Protein AF-D7B749-F1 (afdb_monomer_lite)

Foldseek 3Di:
DDDDDDDDDDDDDDPDDPPDPPPDDDPDDDDPDCPPDDLVLAAEDQDDFAQDPPVPPVVQPPWGKAWQPLALLSVLLLVLLDNNFKHKYFQPDQDFWDWDFDQDPNDTDTDTHRQDPVNQVVSQVRNQVLCVLLVHHRHDPRITMMGIQFPPRRHDCSVVVQLVVQCVVVVPDPNRSVSSSVSSNVVSCVRVVCSVVPPDDPCPDDD

InterPro domains:
  IPR046000 Protein of unknown function DUF5956 [PF19381] (38-192)

Organism: Nocardiopsis dassonvillei (strain ATCC 23218 / DSM 43111 / CIP 107115 / JCM 7437 / KCTC 9190 / NBRC 14626 / NCTC 10488 / NRRL B-5397 / IMRU 509) (NCBI:txid446468)

Sequence (207 aa):
MSDGPHDDRWTSGKRKETRAELAYFHVGGHREDLSGRTWSEYPVLPLPPHEADTGEHPELRGRRFVEVPESGWHALVAWAVGPEHAVRCPERHPPSPVHVTCENRGRRVQRWEERTRTDRAGVDRGVDDFLTEAGVPHQPCGYRWFAELPGGIRDGDHLFGSFSSHLASVGSNEQDPPGMRRSMRNLARRLYGDAGRSALPDSLGGS

Secondary structure (DSSP, 8-state):
-------------------------------S--TT--GGGSPBPSS---SS--SS-GGGTT--EEEPPSSHHHHHHHHHH-TTTEEEEE--SPPPPEEEEEEETTEEEEEEEPPPHHHHHHHHHHHHHHHHHTTPPPPPSSEEEEEE--TT--SHHHHHHHHHHHHHHTT--TT-HHHHHHHHHHHHHHHHHGGGTSS--------

pLDDT: mean 70.94, std 22.92, range [26.59, 96.06]

Structure (mmCIF, N/CA/C/O backbone):
data_AF-D7B749-F1
#
_entry.id   AF-D7B749-F1
#
loop_
_atom_site.group_PDB
_atom_site.id
_atom_site.type_symbol
_atom_site.label_atom_id
_atom_site.label_alt_id
_atom_site.label_comp_id
_atom_site.label_asym_id
_atom_site.label_entity_id
_atom_site.label_seq_id
_atom_site.pdbx_PDB_ins_code
_atom_site.Cartn_x
_atom_site.Cartn_y
_atom_site.Cartn_z
_atom_site.occupancy
_atom_site.B_iso_or_equiv
_atom_site.auth_seq_id
_atom_site.auth_comp_id
_atom_site.auth_asym_id
_atom_site.auth_atom_id
_atom_site.pdbx_PDB_model_num
ATOM 1 N N . MET A 1 1 ? -46.993 -40.530 -41.606 1.00 39.47 1 MET A N 1
ATOM 2 C CA . MET A 1 1 ? -46.116 -41.705 -41.779 1.00 39.47 1 MET A CA 1
ATOM 3 C C . MET A 1 1 ? -44.775 -41.134 -42.214 1.00 39.47 1 MET A C 1
ATOM 5 O O . MET A 1 1 ? -44.721 -40.576 -43.295 1.00 39.47 1 MET A O 1
ATOM 9 N N . SER A 1 2 ? -43.766 -40.996 -41.363 1.00 41.78 2 SER A N 1
ATOM 10 C CA . SER A 1 2 ? -43.304 -41.949 -40.354 1.00 41.78 2 SER A CA 1
ATOM 11 C C . SER A 1 2 ? -42.980 -41.309 -39.003 1.00 41.78 2 SER A C 1
ATOM 13 O O . SER A 1 2 ? -42.788 -40.101 -38.893 1.00 41.78 2 SER A O 1
ATOM 15 N N . ASP A 1 3 ? -42.985 -42.188 -38.010 1.00 37.19 3 ASP A N 1
ATOM 16 C CA . ASP A 1 3 ? -42.829 -41.997 -36.577 1.00 37.19 3 ASP A CA 1
ATOM 17 C C . ASP A 1 3 ? -41.419 -41.610 -36.114 1.00 37.19 3 ASP A C 1
ATOM 19 O O . ASP A 1 3 ? -40.424 -42.140 -36.603 1.00 37.19 3 ASP A O 1
ATOM 23 N N . GLY A 1 4 ? -41.386 -40.837 -35.025 1.00 32.03 4 GLY A N 1
ATOM 24 C CA . GLY A 1 4 ? -40.699 -41.282 -33.808 1.00 32.03 4 GLY A CA 1
ATOM 25 C C . GLY A 1 4 ? -39.357 -40.628 -33.451 1.00 32.03 4 GLY A C 1
ATOM 26 O O . GLY A 1 4 ? -38.623 -40.209 -34.334 1.00 32.03 4 GLY A O 1
ATOM 27 N N . PRO A 1 5 ? -39.039 -40.508 -32.145 1.00 44.69 5 PRO A N 1
ATOM 28 C CA . PRO A 1 5 ? -38.463 -39.292 -31.569 1.00 44.69 5 PRO A CA 1
ATOM 29 C C . PRO A 1 5 ? -37.059 -39.488 -30.970 1.00 44.69 5 PRO A C 1
ATOM 31 O O . PRO A 1 5 ? -36.666 -40.605 -30.644 1.00 44.69 5 PRO A O 1
ATOM 34 N N . HIS A 1 6 ? -36.343 -38.389 -30.717 1.00 34.47 6 HIS A N 1
ATOM 35 C CA . HIS A 1 6 ? -35.311 -38.372 -29.677 1.00 34.47 6 HIS A CA 1
ATOM 36 C C . HIS A 1 6 ? -35.521 -37.158 -28.770 1.00 34.47 6 HIS A C 1
ATOM 38 O O . HIS A 1 6 ? -35.284 -36.009 -29.139 1.00 34.47 6 HIS A O 1
ATOM 44 N N . ASP A 1 7 ? -36.058 -37.473 -27.599 1.00 35.19 7 ASP A N 1
ATOM 45 C CA . ASP A 1 7 ? -36.050 -36.675 -26.384 1.00 35.19 7 ASP A CA 1
ATOM 46 C C . ASP A 1 7 ? -34.613 -36.687 -25.839 1.00 35.19 7 ASP A C 1
ATOM 48 O O . ASP A 1 7 ? -33.972 -37.734 -25.860 1.00 35.19 7 ASP A O 1
ATOM 52 N N . ASP A 1 8 ? -34.104 -35.538 -25.405 1.00 35.88 8 ASP A N 1
ATOM 53 C CA . ASP A 1 8 ? -33.069 -35.456 -24.369 1.00 35.88 8 ASP A CA 1
ATOM 54 C C . ASP A 1 8 ? -33.125 -34.067 -23.725 1.00 35.88 8 ASP A C 1
ATOM 56 O O . ASP A 1 8 ? -32.357 -33.136 -23.974 1.00 35.88 8 ASP A O 1
ATOM 60 N N . ARG A 1 9 ? -34.127 -33.948 -22.858 1.00 31.92 9 ARG A N 1
ATOM 61 C C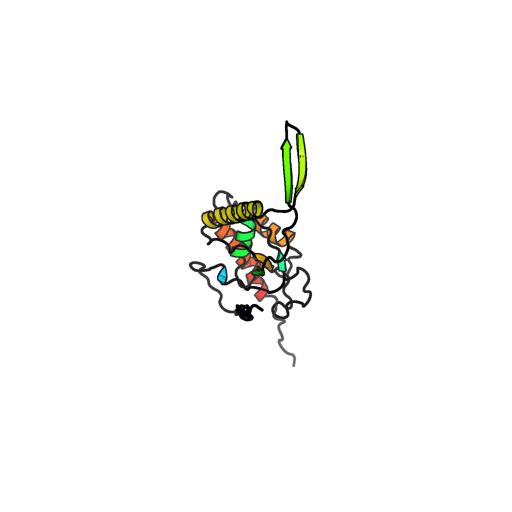A . ARG A 1 9 ? -34.064 -33.275 -21.561 1.00 31.92 9 ARG A CA 1
ATOM 62 C C . ARG A 1 9 ? -32.627 -33.186 -21.005 1.00 31.92 9 ARG A C 1
ATOM 64 O O . ARG A 1 9 ? -32.146 -34.135 -20.394 1.00 31.92 9 ARG A O 1
ATOM 71 N N . TRP A 1 10 ? -31.998 -32.007 -21.065 1.00 31.41 10 TRP A N 1
ATOM 72 C CA . TRP A 1 10 ? -30.918 -31.665 -20.133 1.00 31.41 10 TRP A CA 1
ATOM 73 C C . TRP A 1 10 ? -31.236 -30.411 -19.327 1.00 31.41 10 TRP A C 1
ATOM 75 O O . TRP A 1 10 ? -31.535 -29.325 -19.817 1.00 31.41 10 TRP A O 1
ATOM 85 N N . THR A 1 11 ? -31.207 -30.645 -18.029 1.00 31.77 11 THR A N 1
ATOM 86 C CA . THR A 1 11 ? -31.679 -29.834 -16.927 1.00 31.77 11 THR A CA 1
ATOM 87 C C . THR A 1 11 ? -30.784 -28.639 -16.622 1.00 31.77 11 THR A C 1
ATOM 89 O O . THR A 1 11 ? -29.564 -28.757 -16.546 1.00 31.77 11 THR A O 1
ATOM 92 N N . SER A 1 12 ? -31.453 -27.525 -16.317 1.00 34.81 12 SER A N 1
ATOM 93 C CA . SER A 1 12 ? -31.067 -26.454 -15.391 1.00 34.81 12 SER A CA 1
ATOM 94 C C . SER A 1 12 ? -29.937 -26.827 -14.412 1.00 34.81 12 SER A C 1
ATOM 96 O O . SER A 1 12 ? -30.178 -27.311 -13.303 1.00 34.81 12 SER A O 1
ATOM 98 N N . GLY A 1 13 ? -28.698 -26.516 -14.787 1.00 27.92 13 GLY A N 1
ATOM 99 C CA . GLY A 1 13 ? -27.559 -26.498 -13.879 1.00 27.92 13 GLY A CA 1
ATOM 100 C C . GLY A 1 13 ? -27.499 -25.163 -13.149 1.00 27.92 13 GLY A C 1
ATOM 101 O O . GLY A 1 13 ? -26.894 -24.215 -13.643 1.00 27.92 13 GLY A O 1
ATOM 102 N N . LYS A 1 14 ? -28.127 -25.090 -11.968 1.00 31.69 14 LYS A N 1
ATOM 103 C CA . LYS A 1 14 ? -27.910 -24.018 -10.985 1.00 31.69 14 LYS A CA 1
ATOM 104 C C . LYS A 1 14 ? -26.403 -23.844 -10.776 1.00 31.69 14 LYS A C 1
ATOM 106 O O . LYS A 1 14 ? -25.764 -24.688 -10.146 1.00 31.69 14 LYS A O 1
ATOM 111 N N . ARG A 1 15 ? -25.826 -22.759 -11.297 1.00 31.33 15 ARG A N 1
ATOM 112 C CA . ARG A 1 15 ? -24.448 -22.380 -10.983 1.00 31.33 15 ARG A CA 1
ATOM 113 C C . ARG A 1 15 ? -24.468 -21.867 -9.549 1.00 31.33 15 ARG A C 1
ATOM 115 O O . ARG A 1 15 ? -24.981 -20.789 -9.279 1.00 31.33 15 ARG A O 1
ATOM 122 N N . LYS A 1 16 ? -24.013 -22.726 -8.636 1.00 29.75 16 LYS A N 1
ATOM 123 C CA . LYS A 1 16 ? -23.818 -22.430 -7.219 1.00 29.75 16 LYS A CA 1
ATOM 124 C C . LYS A 1 16 ? -23.066 -21.104 -7.103 1.00 29.75 16 LYS A C 1
ATOM 126 O O . LYS A 1 16 ? -21.904 -21.033 -7.495 1.00 29.75 16 LYS A O 1
ATOM 131 N N . GLU A 1 17 ? -23.749 -20.087 -6.584 1.00 30.27 17 GLU A N 1
ATOM 132 C CA . GLU A 1 17 ? -23.127 -18.938 -5.936 1.00 30.27 17 GLU A CA 1
ATOM 133 C C . GLU A 1 17 ? -22.085 -19.481 -4.962 1.00 30.27 17 GLU A C 1
ATOM 135 O O . GLU A 1 17 ? -22.403 -20.105 -3.946 1.00 30.27 17 GLU A O 1
ATOM 140 N N . THR A 1 18 ? -20.817 -19.311 -5.312 1.00 29.98 18 THR A N 1
ATOM 141 C CA . THR A 1 18 ? -19.711 -19.464 -4.379 1.00 29.98 18 THR A CA 1
ATOM 142 C C . THR A 1 18 ? -19.859 -18.360 -3.347 1.00 29.98 18 THR A C 1
ATOM 144 O O . THR A 1 18 ? -19.472 -17.217 -3.578 1.00 29.98 18 THR A O 1
ATOM 147 N N . ARG A 1 19 ? -20.520 -18.734 -2.249 1.00 26.59 19 ARG A N 1
ATOM 148 C CA . ARG A 1 19 ? -20.565 -18.075 -0.946 1.00 26.59 19 ARG A CA 1
ATOM 149 C C . ARG A 1 19 ? -19.286 -17.268 -0.734 1.00 26.59 19 ARG A C 1
ATOM 151 O O . ARG A 1 19 ? -18.216 -17.845 -0.570 1.00 26.59 19 ARG A O 1
ATOM 158 N N . ALA A 1 20 ? -19.432 -15.947 -0.783 1.00 30.64 20 ALA A N 1
ATOM 159 C CA . ALA A 1 20 ? -18.389 -15.008 -0.425 1.00 30.64 20 ALA A CA 1
ATOM 160 C C . ALA A 1 20 ? -17.848 -15.379 0.962 1.00 30.64 20 ALA A C 1
ATOM 162 O O . ALA A 1 20 ? -18.613 -15.473 1.927 1.00 30.64 20 ALA A O 1
ATOM 163 N N . GLU A 1 21 ? -16.542 -15.614 1.049 1.00 32.25 21 GLU A N 1
ATOM 164 C CA . GLU A 1 21 ? -15.820 -15.576 2.314 1.00 32.25 21 GLU A CA 1
ATOM 165 C C . GLU A 1 21 ? -15.872 -14.133 2.826 1.00 32.25 21 GLU A C 1
ATOM 167 O O . GLU A 1 21 ? -15.009 -13.307 2.544 1.00 32.25 21 GLU A O 1
ATOM 172 N N . LEU A 1 22 ? -16.943 -13.813 3.550 1.00 29.81 22 LEU A N 1
ATOM 173 C CA . LEU A 1 22 ? -16.980 -12.696 4.483 1.00 29.81 22 LEU A CA 1
ATOM 174 C C . LEU A 1 22 ? -16.026 -13.055 5.626 1.00 29.81 22 LEU A C 1
ATOM 176 O O . LEU A 1 22 ? -16.417 -13.688 6.608 1.00 29.81 22 LEU A O 1
ATOM 180 N N . ALA A 1 23 ? -14.747 -12.727 5.449 1.00 36.84 23 ALA A N 1
ATOM 181 C CA . ALA A 1 23 ? -13.770 -12.786 6.520 1.00 36.84 23 ALA A CA 1
ATOM 182 C C . ALA A 1 23 ? -14.136 -11.706 7.545 1.00 36.84 23 ALA A C 1
ATOM 184 O O . ALA A 1 23 ? -14.091 -10.510 7.260 1.00 36.84 23 ALA A O 1
ATOM 185 N N . TYR A 1 24 ? -14.561 -12.153 8.724 1.00 32.53 24 TYR A N 1
ATOM 186 C CA . TYR A 1 24 ? -14.838 -11.291 9.862 1.00 32.53 24 TYR A CA 1
ATOM 187 C C . TYR A 1 24 ? -13.570 -10.529 10.258 1.00 32.53 24 TYR A C 1
ATOM 189 O O . TYR A 1 24 ? -12.506 -11.121 10.429 1.00 32.53 24 TYR A O 1
ATOM 197 N N . PHE A 1 25 ? -13.719 -9.216 10.418 1.00 35.66 25 PHE A N 1
ATOM 198 C CA . PHE A 1 25 ? -12.708 -8.308 10.948 1.00 35.66 25 PHE A CA 1
ATOM 199 C C . PHE A 1 25 ? -12.301 -8.782 12.355 1.00 35.66 25 PHE A C 1
ATOM 201 O O . PHE A 1 25 ? -13.101 -8.708 13.289 1.00 35.66 25 PHE A O 1
ATOM 208 N N . HIS A 1 26 ? -11.087 -9.312 12.513 1.00 32.12 26 HIS A N 1
ATOM 209 C CA . HIS A 1 26 ? -10.516 -9.607 13.825 1.00 32.12 26 HIS A CA 1
ATOM 210 C C . HIS A 1 26 ? -9.457 -8.550 14.121 1.00 32.12 26 HIS A C 1
ATOM 212 O O . HIS A 1 26 ? -8.326 -8.671 13.668 1.00 32.12 26 HIS A O 1
ATOM 218 N N . VAL A 1 27 ? -9.843 -7.505 14.858 1.00 38.75 27 VAL A N 1
ATOM 219 C CA . VAL A 1 27 ? -8.881 -6.565 15.449 1.00 38.75 27 VAL A CA 1
ATOM 220 C C . VAL A 1 27 ? -8.250 -7.290 16.628 1.00 38.75 27 VAL A C 1
ATOM 222 O O . VAL A 1 27 ? -8.899 -7.466 17.662 1.00 38.75 27 VAL A O 1
ATOM 225 N N . GLY A 1 28 ? -7.021 -7.781 16.478 1.00 29.59 28 GLY A N 1
ATOM 226 C CA . GLY A 1 28 ? -6.422 -8.560 17.554 1.00 29.59 28 GLY A CA 1
ATOM 227 C C . GLY A 1 28 ? -5.042 -9.128 17.269 1.00 29.59 28 GLY A C 1
ATOM 228 O O . GLY A 1 28 ? -4.915 -10.261 16.814 1.00 29.59 28 GLY A O 1
ATOM 229 N N . GLY A 1 29 ? -4.013 -8.398 17.707 1.00 32.22 29 GLY A N 1
ATOM 230 C CA . GLY A 1 29 ? -2.730 -8.981 18.100 1.00 32.22 29 GLY A CA 1
ATOM 231 C C . GLY A 1 29 ? -1.514 -8.274 17.516 1.00 32.22 29 GLY A C 1
ATOM 232 O O . GLY A 1 29 ? -1.119 -8.509 16.378 1.00 32.22 29 GLY A O 1
ATOM 233 N N . HIS A 1 30 ? -0.851 -7.463 18.341 1.00 40.66 30 HIS A N 1
ATOM 234 C CA . HIS A 1 30 ? 0.443 -6.862 18.026 1.00 40.66 30 HIS A CA 1
ATOM 235 C C . HIS A 1 30 ? 1.515 -7.960 17.885 1.00 40.66 30 HIS A C 1
ATOM 237 O O . HIS A 1 30 ? 2.108 -8.402 18.869 1.00 40.66 30 HIS A O 1
ATOM 243 N N . ARG A 1 31 ? 1.762 -8.435 16.659 1.00 46.47 31 ARG A N 1
ATOM 244 C CA . ARG A 1 31 ? 2.792 -9.445 16.382 1.00 46.47 31 ARG A CA 1
ATOM 245 C C . ARG A 1 31 ? 4.138 -8.760 16.132 1.00 46.47 31 ARG A C 1
ATOM 247 O O . ARG A 1 31 ? 4.313 -8.028 15.157 1.00 46.47 31 ARG A O 1
ATOM 254 N N . GLU A 1 32 ? 5.097 -8.975 17.032 1.00 45.19 32 GLU A N 1
ATOM 255 C CA . GLU A 1 32 ? 6.433 -8.364 16.941 1.00 45.19 32 GLU A CA 1
ATOM 256 C C . GLU A 1 32 ? 7.323 -9.010 15.863 1.00 45.19 32 GLU A C 1
ATOM 258 O O . GLU A 1 32 ? 8.208 -8.335 15.321 1.00 45.19 32 GLU A O 1
ATOM 263 N N . ASP A 1 33 ? 7.019 -10.254 15.477 1.00 48.62 33 ASP A N 1
ATOM 264 C CA . ASP A 1 33 ? 7.697 -11.014 14.426 1.00 48.62 33 ASP A CA 1
ATOM 265 C C . ASP A 1 33 ? 6.784 -11.245 13.204 1.00 48.62 33 ASP A C 1
ATOM 267 O O . ASP A 1 33 ? 5.667 -11.749 13.326 1.00 48.62 33 ASP A O 1
ATOM 271 N N . LEU A 1 34 ? 7.269 -10.854 12.018 1.00 53.62 34 LEU A N 1
ATOM 272 C CA . LEU A 1 34 ? 6.582 -11.036 10.730 1.00 53.62 34 LEU A CA 1
ATOM 273 C C . LEU A 1 34 ? 6.996 -12.332 10.019 1.00 53.62 34 LEU A C 1
ATOM 275 O O . LEU A 1 34 ? 6.559 -12.560 8.889 1.00 53.62 34 LEU A O 1
ATOM 279 N N . SER A 1 35 ? 7.844 -13.161 10.638 1.00 52.62 35 SER A N 1
ATOM 280 C CA . SER A 1 35 ? 8.162 -14.494 10.134 1.00 52.62 35 SER A CA 1
ATOM 281 C C . SER A 1 35 ? 6.880 -15.349 10.150 1.00 52.62 35 SER A C 1
ATOM 283 O O . SER A 1 35 ? 6.401 -15.817 11.179 1.00 52.62 35 SER A O 1
ATOM 285 N N . GLY A 1 36 ? 6.219 -15.434 8.994 1.00 64.06 36 GLY A N 1
ATOM 286 C CA . GLY A 1 36 ? 4.932 -16.118 8.834 1.00 64.06 36 GLY A CA 1
ATOM 287 C C . GLY A 1 36 ? 3.723 -15.223 8.562 1.00 64.06 36 GLY A C 1
ATOM 288 O O . GLY A 1 36 ? 2.630 -15.769 8.445 1.00 64.06 36 GLY A O 1
ATOM 289 N N . ARG A 1 37 ? 3.887 -13.896 8.413 1.00 76.12 37 ARG A N 1
ATOM 290 C CA . ARG A 1 37 ? 2.829 -13.057 7.820 1.00 76.12 37 ARG A CA 1
ATOM 291 C C . ARG A 1 37 ? 2.585 -13.519 6.382 1.00 76.12 37 ARG A C 1
ATOM 293 O O . ARG A 1 37 ? 3.537 -13.784 5.645 1.00 76.12 37 ARG A O 1
ATOM 300 N N . THR A 1 38 ? 1.326 -13.559 5.972 1.00 85.25 38 THR A N 1
ATOM 301 C CA . THR A 1 38 ? 0.902 -13.825 4.594 1.00 85.25 38 THR A CA 1
ATOM 302 C C . THR A 1 38 ? -0.031 -12.733 4.092 1.00 85.25 38 THR A C 1
ATOM 304 O O . THR A 1 38 ? -0.704 -12.056 4.866 1.00 85.25 38 THR A O 1
ATOM 307 N N . TRP A 1 39 ? -0.124 -12.577 2.773 1.00 84.56 39 TRP A N 1
ATOM 308 C CA . TRP A 1 39 ? -1.083 -11.644 2.189 1.00 84.56 39 TRP A CA 1
ATOM 309 C C . TRP A 1 39 ? -2.529 -12.011 2.503 1.00 84.56 39 TRP A C 1
ATOM 311 O O . TRP A 1 39 ? -3.368 -11.121 2.558 1.00 84.56 39 TRP A O 1
ATOM 321 N N . SER A 1 40 ? -2.848 -13.284 2.750 1.00 84.56 40 SER A N 1
ATOM 322 C CA . SER A 1 40 ? -4.211 -13.729 3.064 1.00 84.56 40 SER A CA 1
ATOM 323 C C . SER A 1 40 ? -4.801 -13.069 4.311 1.00 84.56 40 SER A C 1
ATOM 325 O O . SER A 1 40 ? -6.017 -12.935 4.374 1.00 84.56 40 SER A O 1
ATOM 327 N N . GLU A 1 41 ? -3.958 -12.605 5.237 1.00 85.94 41 GLU A N 1
ATOM 328 C CA . GLU A 1 41 ? -4.361 -11.903 6.465 1.00 85.94 41 GLU A CA 1
ATOM 329 C C . GLU A 1 41 ? -4.968 -10.517 6.211 1.00 85.94 41 GLU A C 1
ATOM 331 O O . GLU A 1 41 ? -5.659 -9.987 7.075 1.00 85.94 41 GLU A O 1
ATOM 336 N N . TYR A 1 42 ? -4.722 -9.921 5.044 1.00 89.62 42 TYR A N 1
ATOM 337 C CA . TYR A 1 42 ? -5.255 -8.606 4.704 1.00 89.62 42 TYR A CA 1
ATOM 338 C C . TYR A 1 42 ? -6.749 -8.723 4.359 1.00 89.62 42 TYR A C 1
ATOM 340 O O . TYR A 1 42 ? -7.094 -9.508 3.462 1.00 89.62 42 TYR A O 1
ATOM 348 N N . PRO A 1 43 ? -7.636 -7.955 5.024 1.00 89.94 43 PRO A N 1
ATOM 349 C CA . PRO A 1 43 ? -9.077 -8.052 4.823 1.00 89.94 43 PRO A CA 1
ATOM 350 C C . PRO A 1 43 ? -9.498 -7.802 3.374 1.00 89.94 43 PRO A C 1
ATOM 352 O O . PRO A 1 43 ? -8.958 -6.928 2.693 1.00 89.94 43 PRO A O 1
ATOM 355 N N . VAL A 1 44 ? -10.500 -8.558 2.918 1.00 88.38 44 VAL A N 1
ATOM 356 C CA . VAL A 1 44 ? -11.138 -8.359 1.612 1.00 88.38 44 VAL A CA 1
ATOM 357 C C . VAL A 1 44 ? -12.404 -7.539 1.797 1.00 88.38 44 VAL A C 1
ATOM 359 O O . VAL A 1 44 ? -13.320 -7.973 2.494 1.00 88.38 44 VAL A O 1
ATOM 362 N N . LEU A 1 45 ? -12.481 -6.398 1.123 1.00 87.81 45 LEU A N 1
ATOM 363 C CA . LEU A 1 45 ? -13.694 -5.598 1.038 1.00 87.81 45 LEU A CA 1
ATOM 364 C C . LEU A 1 45 ? -14.428 -5.869 -0.281 1.00 87.81 45 LEU A C 1
ATOM 366 O O . LEU A 1 45 ? -13.792 -6.101 -1.314 1.00 87.81 45 LEU A O 1
ATOM 370 N N . PRO A 1 46 ? -15.772 -5.858 -0.274 1.00 84.12 46 PRO A N 1
ATOM 371 C CA . PRO A 1 46 ? -16.558 -6.076 -1.486 1.00 84.12 46 PRO A CA 1
ATOM 372 C C . PRO A 1 46 ? -16.494 -4.890 -2.459 1.00 84.12 46 PRO A C 1
ATOM 374 O O . PRO A 1 46 ? -16.709 -5.087 -3.658 1.00 84.12 46 PRO A O 1
ATOM 377 N N . LEU A 1 47 ? -16.220 -3.692 -1.936 1.00 84.88 47 LEU A N 1
ATOM 378 C CA . LEU A 1 47 ? -16.120 -2.417 -2.639 1.00 84.88 47 LEU A CA 1
ATOM 379 C C . LEU A 1 47 ? -14.847 -1.678 -2.190 1.00 84.88 47 LEU A C 1
ATOM 381 O O . LEU A 1 47 ? -14.338 -1.964 -1.102 1.00 84.88 47 LEU A O 1
ATOM 385 N N . PRO A 1 48 ? -14.293 -0.791 -3.035 1.00 86.25 48 PRO A N 1
ATOM 386 C CA . PRO A 1 48 ? -13.106 -0.027 -2.684 1.00 86.25 48 PRO A CA 1
ATOM 387 C C . PRO A 1 48 ? -13.436 1.013 -1.599 1.00 86.25 48 PRO A C 1
ATOM 389 O O . PRO A 1 48 ? -14.397 1.762 -1.766 1.00 86.25 48 PRO A O 1
ATOM 392 N N . PRO A 1 49 ? -12.639 1.108 -0.521 1.00 86.19 49 PRO A N 1
ATOM 393 C CA . PRO A 1 49 ? -12.767 2.197 0.433 1.00 86.19 49 PRO A CA 1
ATOM 394 C C . PRO A 1 49 ? -12.237 3.504 -0.176 1.00 86.19 49 PRO A C 1
ATOM 396 O O . PRO A 1 49 ? -11.466 3.496 -1.139 1.00 86.19 49 PRO A O 1
ATOM 399 N N . HIS A 1 50 ? -12.634 4.632 0.408 1.00 80.88 50 HIS A N 1
ATOM 400 C CA . HIS A 1 50 ? -12.317 5.962 -0.106 1.00 80.88 50 HIS A CA 1
ATOM 401 C C . HIS A 1 50 ? -11.429 6.776 0.845 1.00 80.88 50 HIS A C 1
ATOM 403 O O . HIS A 1 50 ? -11.391 6.560 2.060 1.00 80.88 50 HIS A O 1
ATOM 409 N N . GLU A 1 51 ? -10.727 7.760 0.273 1.00 79.00 51 GLU A N 1
ATOM 410 C CA . GLU A 1 51 ? -9.949 8.739 1.044 1.00 79.00 51 GLU A CA 1
ATOM 411 C C . GLU A 1 51 ? -10.860 9.648 1.874 1.00 79.00 51 GLU A C 1
ATOM 413 O O . GLU A 1 51 ? -10.485 10.113 2.949 1.00 79.00 51 GLU A O 1
ATOM 418 N N . ALA A 1 52 ? -12.077 9.885 1.384 1.00 69.31 52 ALA A N 1
ATOM 419 C CA . ALA A 1 52 ? -13.165 10.422 2.178 1.00 69.31 52 ALA A CA 1
ATOM 420 C C . ALA A 1 52 ? -13.890 9.256 2.860 1.00 69.31 52 ALA A C 1
ATOM 422 O O . ALA A 1 52 ? -14.229 8.279 2.198 1.00 69.31 52 ALA A O 1
ATOM 423 N N . ASP A 1 53 ? -14.156 9.357 4.164 1.00 69.00 53 ASP A N 1
ATOM 424 C CA . ASP A 1 53 ? -15.046 8.411 4.842 1.00 69.00 53 ASP A CA 1
ATOM 425 C C . ASP A 1 53 ? -16.473 8.619 4.307 1.00 69.00 53 ASP A C 1
ATOM 427 O O . ASP A 1 53 ? -17.203 9.507 4.751 1.00 69.00 53 ASP A O 1
ATOM 431 N N . THR A 1 54 ? -16.840 7.845 3.283 1.00 66.56 54 THR A N 1
ATOM 432 C CA . THR A 1 54 ? -18.157 7.895 2.631 1.00 66.56 54 THR A CA 1
ATOM 433 C C . THR A 1 54 ? -19.240 7.206 3.463 1.00 66.56 54 THR A C 1
ATOM 435 O O . THR A 1 54 ? -20.421 7.307 3.137 1.00 66.56 54 THR A O 1
ATOM 438 N N . GLY A 1 55 ? -18.869 6.495 4.536 1.00 67.19 55 GLY A N 1
ATOM 439 C CA . GLY A 1 55 ? -19.779 5.655 5.314 1.00 67.19 55 GLY A CA 1
ATOM 440 C C . GLY A 1 55 ? -20.238 4.375 4.600 1.00 67.19 55 GLY A C 1
ATOM 441 O O . GLY A 1 55 ? -21.048 3.638 5.163 1.00 67.19 55 GLY A O 1
ATOM 442 N N . GLU A 1 56 ? -19.725 4.085 3.397 1.00 73.69 56 GLU A N 1
ATOM 443 C CA . GLU A 1 56 ? -20.051 2.877 2.617 1.00 73.69 56 GLU A CA 1
ATOM 444 C C . GLU A 1 56 ? -19.524 1.590 3.261 1.00 73.69 56 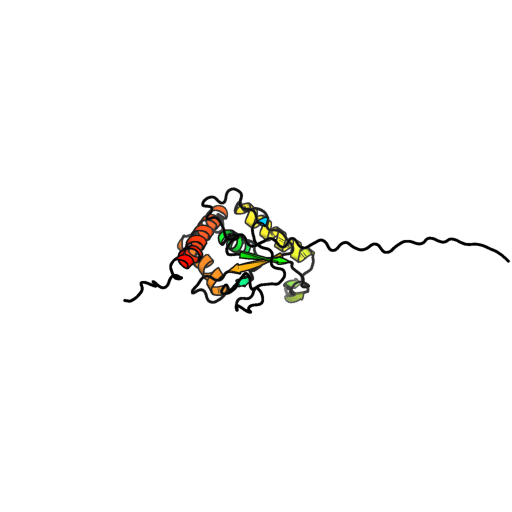GLU A C 1
ATOM 446 O O . GLU A 1 56 ? -20.071 0.513 3.030 1.00 73.69 56 GLU A O 1
ATOM 451 N N . HIS A 1 57 ? -18.509 1.724 4.117 1.00 74.62 57 HIS A N 1
ATOM 452 C CA . HIS A 1 57 ? -17.919 0.650 4.908 1.00 74.62 57 HIS A CA 1
ATOM 453 C C . HIS A 1 57 ? -18.149 0.909 6.404 1.00 74.62 57 HIS A C 1
ATOM 455 O O . HIS A 1 57 ? -17.297 1.515 7.062 1.00 74.62 57 HIS A O 1
ATOM 461 N N . PRO A 1 58 ? -19.289 0.479 6.983 1.00 72.94 58 PRO A N 1
ATOM 462 C CA . PRO A 1 58 ? -19.571 0.642 8.410 1.00 72.94 58 PRO A CA 1
ATOM 463 C C . PRO A 1 58 ? -18.493 0.046 9.327 1.00 72.94 58 PRO A C 1
ATOM 465 O O . PRO A 1 58 ? -18.291 0.540 10.435 1.00 72.94 58 PRO A O 1
ATOM 468 N N . GLU A 1 59 ? -17.805 -0.998 8.867 1.00 75.25 59 GLU A N 1
ATOM 469 C CA . GLU A 1 59 ? -16.680 -1.661 9.529 1.00 75.25 59 GLU A CA 1
ATOM 470 C C . GLU A 1 59 ? -15.390 -0.823 9.554 1.00 75.25 59 GLU A C 1
ATOM 472 O O . GLU A 1 59 ? -14.516 -1.071 10.382 1.00 75.25 59 GLU A O 1
ATOM 477 N N . LEU A 1 60 ? -15.283 0.190 8.688 1.00 78.50 60 LEU A N 1
ATOM 478 C CA . LEU A 1 60 ? -14.140 1.101 8.590 1.00 78.50 60 LEU A CA 1
ATOM 479 C C . LEU A 1 60 ? -14.441 2.509 9.125 1.00 78.50 60 LEU A C 1
ATOM 481 O O . LEU A 1 60 ? -13.656 3.420 8.881 1.00 78.50 60 LEU A O 1
ATOM 485 N N . ARG A 1 61 ? -15.557 2.721 9.835 1.00 73.94 61 ARG A N 1
ATOM 486 C CA . ARG A 1 61 ? -15.989 4.058 10.292 1.00 73.94 61 ARG A CA 1
ATOM 487 C C . ARG A 1 61 ? -14.852 4.875 10.911 1.00 73.94 61 ARG A C 1
ATOM 489 O O . ARG A 1 61 ? -14.185 4.423 11.840 1.00 73.94 61 ARG A O 1
ATOM 496 N N . GLY A 1 62 ? -14.682 6.101 10.421 1.00 78.06 62 GLY A N 1
ATOM 497 C CA . GLY A 1 62 ? -13.649 7.042 10.852 1.00 78.06 62 GLY A CA 1
ATOM 498 C C . GLY A 1 62 ? -12.267 6.799 10.240 1.00 78.06 62 GLY A C 1
ATOM 499 O O . GLY A 1 62 ? -11.358 7.595 10.478 1.00 78.06 62 GLY A O 1
ATOM 500 N N . ARG A 1 63 ? -12.092 5.735 9.450 1.00 87.00 63 ARG A N 1
ATOM 501 C CA . ARG A 1 63 ? -10.828 5.372 8.806 1.00 87.00 63 ARG A CA 1
ATOM 502 C C . ARG A 1 63 ? -10.892 5.739 7.333 1.00 87.00 63 ARG A C 1
ATOM 504 O O . ARG A 1 63 ? -11.874 5.480 6.644 1.00 87.00 63 ARG A O 1
ATOM 511 N N . ARG A 1 64 ? -9.822 6.358 6.853 1.00 90.88 64 ARG A N 1
ATOM 512 C CA . ARG A 1 64 ? -9.692 6.836 5.474 1.00 90.88 64 ARG A CA 1
ATOM 513 C C . ARG A 1 64 ? -8.656 5.989 4.774 1.00 90.88 64 ARG A C 1
ATOM 515 O O . ARG A 1 64 ? -7.651 5.658 5.394 1.00 90.88 64 ARG A O 1
ATOM 522 N N . PHE A 1 65 ? -8.877 5.653 3.514 1.00 93.38 65 PHE A N 1
ATOM 523 C CA . PHE A 1 65 ? -7.980 4.773 2.772 1.00 93.38 65 PHE A CA 1
ATOM 524 C C . PHE A 1 65 ? -7.609 5.378 1.431 1.00 93.38 65 PHE A C 1
ATOM 526 O O . PHE A 1 65 ? -8.441 5.986 0.770 1.00 93.38 65 PHE A O 1
ATOM 533 N N . VAL A 1 66 ? -6.372 5.156 1.013 1.00 94.19 66 VAL A N 1
ATOM 534 C CA . VAL A 1 66 ? -5.888 5.511 -0.317 1.00 94.19 66 VAL A CA 1
ATOM 535 C C . VAL A 1 66 ? -5.552 4.257 -1.106 1.00 94.19 66 VAL A C 1
ATOM 537 O O . VAL A 1 66 ? -5.062 3.272 -0.548 1.00 94.19 66 VAL A O 1
ATOM 540 N N . GLU A 1 67 ? -5.821 4.290 -2.406 1.00 94.62 67 GLU A N 1
ATOM 541 C CA . GLU A 1 67 ? -5.400 3.237 -3.321 1.00 94.62 67 GLU A CA 1
ATOM 542 C C . GLU A 1 67 ? -3.872 3.179 -3.413 1.00 94.62 67 GLU A C 1
ATOM 544 O O . GLU A 1 67 ? -3.186 4.192 -3.540 1.00 94.62 67 GLU A O 1
ATOM 549 N N . VAL A 1 68 ? -3.339 1.966 -3.340 1.00 94.19 68 VAL A N 1
ATOM 550 C CA . VAL A 1 68 ? -1.916 1.669 -3.463 1.00 94.19 68 VAL A CA 1
ATOM 551 C C . VAL A 1 68 ? -1.592 1.539 -4.951 1.00 94.19 68 VAL A C 1
ATOM 553 O O . VAL A 1 68 ? -2.131 0.638 -5.599 1.00 94.19 68 VAL A O 1
ATOM 556 N N . PRO A 1 69 ? -0.711 2.392 -5.509 1.00 91.56 69 PRO A N 1
ATOM 557 C CA . PRO A 1 69 ? -0.289 2.265 -6.897 1.00 91.56 69 PRO A CA 1
ATOM 558 C C . PRO A 1 69 ? 0.306 0.884 -7.194 1.00 91.56 69 PRO A C 1
ATOM 560 O O . PRO A 1 69 ? 0.978 0.285 -6.354 1.00 91.56 69 PRO A O 1
ATOM 563 N N . GLU A 1 70 ? 0.103 0.384 -8.410 1.00 86.06 70 GLU A N 1
ATOM 564 C CA . GLU A 1 70 ? 0.574 -0.942 -8.826 1.00 86.06 70 GLU A CA 1
ATOM 565 C C . GLU A 1 70 ? 2.087 -0.945 -9.111 1.00 86.06 70 GLU A C 1
ATOM 567 O O . GLU A 1 70 ? 2.535 -0.934 -10.259 1.00 86.06 70 GLU A O 1
ATOM 572 N N . SER A 1 71 ? 2.903 -0.936 -8.058 1.00 90.25 71 SER A N 1
ATOM 573 C CA . SER A 1 71 ? 4.346 -1.158 -8.160 1.00 90.25 71 SER A CA 1
ATOM 574 C C . SER A 1 71 ? 4.889 -1.942 -6.969 1.00 90.25 71 SER A C 1
ATOM 576 O O . SER A 1 71 ? 4.319 -1.901 -5.879 1.00 90.25 71 SER A O 1
ATOM 578 N N . GLY A 1 72 ? 6.021 -2.631 -7.156 1.00 89.69 72 GLY A N 1
ATOM 579 C CA . GLY A 1 72 ? 6.650 -3.427 -6.095 1.00 89.69 72 GLY A CA 1
ATOM 580 C C . GLY A 1 72 ? 6.967 -2.610 -4.840 1.00 89.69 72 GLY A C 1
ATOM 581 O O . GLY A 1 72 ? 6.745 -3.071 -3.722 1.00 89.69 72 GLY A O 1
ATOM 582 N N . TRP A 1 73 ? 7.396 -1.356 -5.014 1.00 93.88 73 TRP A N 1
ATOM 583 C CA . TRP A 1 73 ? 7.655 -0.433 -3.907 1.00 93.88 73 TRP A CA 1
ATOM 584 C C . TRP A 1 73 ? 6.382 -0.100 -3.116 1.00 93.88 73 TRP A C 1
ATOM 586 O O . TRP A 1 73 ? 6.378 -0.178 -1.889 1.00 93.88 73 TRP A O 1
ATOM 596 N N . HIS A 1 74 ? 5.280 0.216 -3.801 1.00 95.00 74 HIS A N 1
ATOM 597 C CA . HIS A 1 74 ? 4.007 0.534 -3.147 1.00 95.00 74 HIS A CA 1
ATOM 598 C C . HIS A 1 74 ? 3.366 -0.714 -2.519 1.00 95.00 74 HIS A C 1
ATOM 600 O O . HIS A 1 74 ? 2.823 -0.643 -1.415 1.00 95.00 74 HIS A O 1
ATOM 606 N N . ALA A 1 75 ? 3.511 -1.882 -3.150 1.00 94.12 75 ALA A N 1
ATOM 607 C CA . ALA A 1 75 ? 3.145 -3.162 -2.553 1.00 94.12 75 ALA A CA 1
ATOM 608 C C . ALA A 1 75 ? 3.957 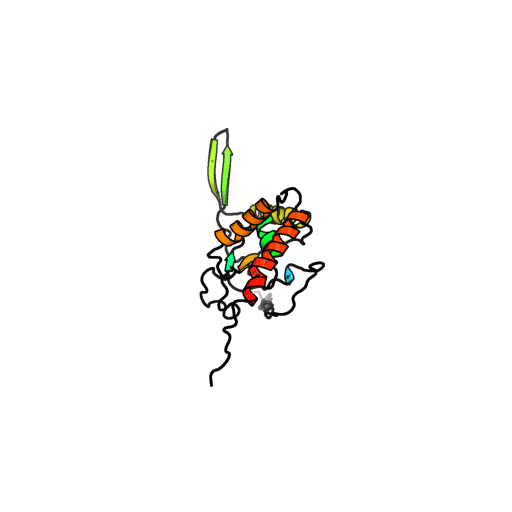-3.427 -1.273 1.00 94.12 75 ALA A C 1
ATOM 610 O O . ALA A 1 75 ? 3.395 -3.839 -0.259 1.00 94.12 75 ALA A O 1
ATOM 611 N N . LEU A 1 76 ? 5.256 -3.112 -1.260 1.00 95.12 76 LEU A N 1
ATOM 612 C CA . LEU A 1 76 ? 6.083 -3.218 -0.057 1.00 95.12 76 LEU A CA 1
ATOM 613 C C . LEU A 1 76 ? 5.638 -2.243 1.047 1.00 95.12 76 LEU A C 1
ATOM 615 O O . LEU A 1 76 ? 5.682 -2.606 2.224 1.00 95.12 76 LEU A O 1
ATOM 619 N N . VAL A 1 77 ? 5.150 -1.048 0.694 1.00 95.88 77 VAL A N 1
ATOM 620 C CA . VAL A 1 77 ? 4.508 -0.129 1.651 1.00 95.88 77 VAL A CA 1
ATOM 621 C C . VAL A 1 77 ? 3.252 -0.765 2.248 1.00 95.88 77 VAL A C 1
ATOM 623 O O . VAL A 1 77 ? 3.150 -0.845 3.471 1.00 95.88 77 VAL A O 1
ATOM 626 N N . ALA A 1 78 ? 2.336 -1.296 1.430 1.00 95.12 78 ALA A N 1
ATOM 627 C CA . ALA A 1 78 ? 1.144 -1.998 1.923 1.00 95.12 78 ALA A CA 1
ATOM 628 C C . ALA A 1 78 ? 1.515 -3.190 2.829 1.00 95.12 78 ALA A C 1
ATOM 630 O O . ALA A 1 78 ? 0.920 -3.403 3.893 1.00 95.12 78 ALA A O 1
ATOM 631 N N . TRP A 1 79 ? 2.569 -3.927 2.466 1.00 94.75 79 TRP A N 1
ATOM 632 C CA . TRP A 1 79 ? 3.128 -4.979 3.307 1.00 94.75 79 TRP A CA 1
ATOM 633 C C . TRP A 1 79 ? 3.619 -4.445 4.659 1.00 94.75 79 TRP A C 1
ATOM 635 O O . TRP A 1 79 ? 3.333 -5.027 5.707 1.00 94.75 79 TRP A O 1
ATOM 645 N N . ALA A 1 80 ? 4.359 -3.335 4.653 1.00 94.44 80 ALA A N 1
ATOM 646 C CA . ALA A 1 80 ? 4.929 -2.725 5.849 1.00 94.44 80 ALA A CA 1
ATOM 647 C C . ALA A 1 80 ? 3.855 -2.183 6.803 1.00 94.44 80 ALA A C 1
ATOM 649 O O . ALA A 1 80 ? 3.971 -2.392 8.013 1.00 94.44 80 ALA A O 1
ATOM 650 N N . VAL A 1 81 ? 2.817 -1.547 6.253 1.00 93.75 81 VAL A N 1
ATOM 651 C CA . VAL A 1 81 ? 1.646 -1.013 6.970 1.00 93.75 81 VAL A CA 1
ATOM 652 C C . VAL A 1 81 ? 0.899 -2.124 7.719 1.00 93.75 81 VAL A C 1
ATOM 654 O O . VAL A 1 81 ? 0.578 -1.973 8.896 1.00 93.75 81 VAL A O 1
ATOM 657 N N . GLY A 1 82 ? 0.754 -3.296 7.095 1.00 92.19 82 GLY A N 1
ATOM 658 C CA . GLY A 1 82 ? 0.224 -4.497 7.744 1.00 92.19 82 GLY A CA 1
ATOM 659 C C . GLY A 1 82 ? -1.293 -4.682 7.614 1.00 92.19 82 GLY A C 1
ATOM 660 O O . GLY A 1 82 ? -1.993 -3.758 7.211 1.00 92.19 82 GLY A O 1
ATOM 661 N N . PRO A 1 83 ? -1.802 -5.881 7.959 1.00 90.44 83 PRO A N 1
ATOM 662 C CA . PRO A 1 83 ? -3.195 -6.276 7.712 1.00 90.44 83 PRO A CA 1
ATOM 663 C C . PRO A 1 83 ? -4.218 -5.471 8.521 1.00 90.44 83 PRO A C 1
ATOM 665 O O . PRO A 1 83 ? -5.366 -5.351 8.112 1.00 90.44 83 PRO A O 1
ATOM 668 N N . GLU A 1 84 ? -3.800 -4.876 9.637 1.00 89.75 84 GLU A N 1
ATOM 669 C CA . GLU A 1 84 ? -4.663 -4.011 10.445 1.00 89.75 84 GLU A CA 1
ATOM 670 C C . GLU A 1 84 ? -4.962 -2.680 9.753 1.00 89.75 84 GLU A C 1
ATOM 672 O O . GLU A 1 84 ? -6.004 -2.091 10.008 1.00 89.75 84 GLU A O 1
ATOM 677 N N . HIS A 1 85 ? -4.076 -2.215 8.866 1.00 92.94 85 HIS A N 1
ATOM 678 C CA . HIS A 1 85 ? -4.086 -0.872 8.278 1.00 92.94 85 HIS A CA 1
ATOM 679 C C . HIS A 1 85 ? -4.098 -0.894 6.745 1.00 92.94 85 HIS A C 1
ATOM 681 O O . HIS A 1 85 ? -3.933 0.138 6.101 1.00 92.94 85 HIS A O 1
ATOM 687 N N . ALA A 1 86 ? -4.274 -2.062 6.136 1.00 94.06 86 ALA A N 1
ATOM 688 C CA . ALA A 1 86 ? -4.387 -2.198 4.697 1.00 94.06 86 ALA A CA 1
ATOM 689 C C . ALA A 1 86 ? -5.386 -3.295 4.345 1.00 94.06 86 ALA A C 1
ATOM 691 O O . ALA A 1 86 ? -5.469 -4.329 5.004 1.00 94.06 86 ALA A O 1
ATOM 692 N N . VAL A 1 87 ? -6.136 -3.059 3.279 1.00 93.00 87 VAL A N 1
ATOM 693 C CA . VAL A 1 87 ? -7.225 -3.917 2.812 1.00 93.00 87 VAL A CA 1
ATOM 694 C C . VAL A 1 87 ? -7.094 -4.137 1.310 1.00 93.00 87 VAL A C 1
ATOM 696 O O . VAL A 1 87 ? -6.361 -3.423 0.620 1.00 93.00 87 VAL A O 1
ATOM 699 N N . ARG A 1 88 ? -7.808 -5.129 0.784 1.00 92.00 88 ARG A N 1
ATOM 700 C CA . ARG A 1 88 ? -7.852 -5.418 -0.651 1.00 92.00 88 ARG A CA 1
ATOM 701 C C . ARG A 1 88 ? -9.285 -5.514 -1.160 1.00 92.00 88 ARG A C 1
ATOM 703 O O . ARG A 1 88 ? -10.162 -6.002 -0.458 1.00 92.00 88 ARG A O 1
ATOM 710 N N . CYS A 1 89 ? -9.520 -5.099 -2.397 1.00 89.25 89 CYS A N 1
ATOM 711 C CA . CYS A 1 89 ? -10.807 -5.222 -3.080 1.00 89.25 89 CYS A CA 1
ATOM 712 C C . CYS A 1 89 ? -10.611 -6.009 -4.381 1.00 89.25 89 CYS A C 1
ATOM 714 O O . CYS A 1 89 ? -9.638 -5.744 -5.088 1.00 89.25 89 CYS A O 1
ATOM 716 N N . PRO A 1 90 ? -11.499 -6.955 -4.742 1.00 84.38 90 PRO A N 1
ATOM 717 C CA . PRO A 1 90 ? -11.434 -7.612 -6.043 1.00 84.38 90 PRO A CA 1
ATOM 718 C C . PRO A 1 90 ? -1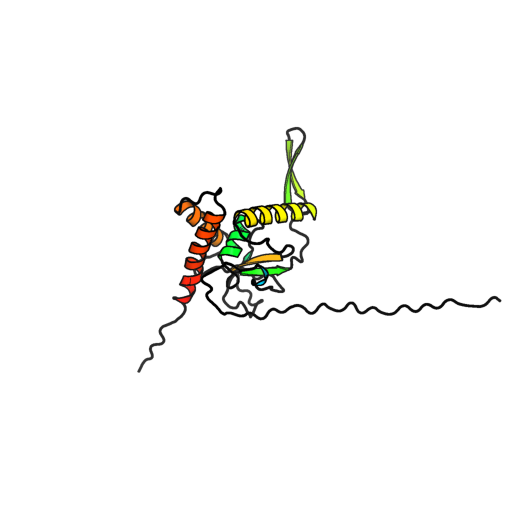1.443 -6.588 -7.183 1.00 84.38 90 PRO A C 1
ATOM 720 O O . PRO A 1 90 ? -12.270 -5.671 -7.192 1.00 84.38 90 PRO A O 1
ATOM 723 N N . GLU A 1 91 ? -10.549 -6.760 -8.153 1.00 79.44 91 GLU A N 1
ATOM 724 C CA . GLU A 1 91 ? -10.505 -5.936 -9.359 1.00 79.44 91 GLU A CA 1
ATOM 725 C C . GLU A 1 91 ? -11.684 -6.308 -10.271 1.00 79.44 91 GLU A C 1
ATOM 727 O O . GLU A 1 91 ? -11.709 -7.383 -10.877 1.00 79.44 91 GLU A O 1
ATOM 732 N N . ARG A 1 92 ? -12.700 -5.439 -10.329 1.00 67.31 92 ARG A N 1
ATOM 733 C CA . ARG A 1 92 ? -13.923 -5.657 -11.125 1.00 67.31 92 ARG A CA 1
ATOM 734 C C . ARG A 1 92 ? -13.988 -4.798 -12.386 1.00 67.31 92 ARG A C 1
ATOM 736 O O . ARG A 1 92 ? -14.855 -5.051 -13.222 1.00 67.31 92 ARG A O 1
ATOM 743 N N . HIS A 1 93 ? -13.114 -3.802 -12.533 1.00 55.88 93 HIS A N 1
ATOM 744 C CA . HIS A 1 93 ? -13.162 -2.887 -13.670 1.00 55.88 93 HIS A CA 1
ATOM 745 C C . HIS A 1 93 ? -12.317 -3.408 -14.842 1.00 55.88 93 HIS A C 1
ATOM 747 O O . HIS A 1 93 ? -11.279 -4.045 -14.628 1.00 55.88 93 HIS A O 1
ATOM 753 N N . PRO A 1 94 ? -12.722 -3.142 -16.100 1.00 52.44 94 PRO A N 1
ATOM 754 C CA . PRO A 1 94 ? -11.769 -3.176 -17.198 1.00 52.44 94 PRO A CA 1
ATOM 755 C C . PRO A 1 94 ? -10.635 -2.198 -16.851 1.00 52.44 94 PRO A C 1
ATOM 757 O O . PRO A 1 94 ? -10.907 -1.094 -16.376 1.00 52.44 94 PRO A O 1
ATOM 760 N N . PRO A 1 95 ? -9.373 -2.619 -16.994 1.00 54.41 95 PRO A N 1
ATOM 761 C CA . PRO A 1 95 ? -8.256 -1.877 -16.435 1.00 54.41 95 PRO A CA 1
ATOM 762 C C . PRO A 1 95 ? -8.130 -0.488 -17.073 1.00 54.41 95 PRO A C 1
ATOM 764 O O . PRO A 1 95 ? -8.356 -0.333 -18.276 1.00 54.41 95 PRO A O 1
ATOM 767 N N . SER A 1 96 ? -7.741 0.508 -16.271 1.00 53.22 96 SER A N 1
ATOM 768 C CA . SER A 1 96 ? -7.486 1.869 -16.753 1.00 53.22 96 SER A CA 1
ATOM 769 C C . SER A 1 96 ? -6.514 1.851 -17.941 1.00 53.22 96 SER A C 1
ATOM 771 O O . SER A 1 96 ? -5.536 1.093 -17.910 1.00 53.22 96 SER A O 1
ATOM 773 N N . PRO A 1 97 ? -6.758 2.654 -18.993 1.00 55.47 97 PRO A N 1
ATOM 774 C CA . PRO A 1 97 ? -5.880 2.694 -20.152 1.00 55.47 97 PRO A CA 1
ATOM 775 C C . PRO A 1 97 ? -4.459 3.102 -19.741 1.00 55.47 97 PRO A C 1
ATOM 777 O O . PRO A 1 97 ? -4.263 4.017 -18.941 1.00 55.47 97 PRO A O 1
ATOM 780 N N . VAL A 1 98 ? -3.465 2.408 -20.288 1.00 56.59 98 VAL A N 1
ATOM 781 C CA . VAL A 1 98 ? -2.043 2.682 -20.078 1.00 56.59 98 VAL A CA 1
ATOM 782 C C . VAL A 1 98 ? -1.540 3.679 -21.111 1.00 56.59 98 VAL A C 1
ATOM 784 O O . VAL A 1 98 ? -1.943 3.665 -22.275 1.00 56.59 98 VAL A O 1
ATOM 787 N N . HIS A 1 99 ? -0.637 4.557 -20.686 1.00 48.94 99 HIS A N 1
ATOM 788 C CA . HIS A 1 99 ? 0.027 5.493 -21.580 1.00 48.94 99 HIS A CA 1
ATOM 789 C C . HIS A 1 99 ? 1.267 4.832 -22.189 1.00 48.94 99 HIS A C 1
ATOM 791 O O . HIS A 1 99 ? 2.307 4.708 -21.540 1.00 48.94 99 HIS A O 1
ATOM 797 N N . VAL A 1 100 ? 1.162 4.395 -23.439 1.00 54.09 100 VAL A N 1
ATOM 798 C CA . VAL A 1 100 ? 2.244 3.731 -24.162 1.00 54.09 100 VAL A CA 1
ATOM 799 C C . VAL A 1 100 ? 3.034 4.767 -24.947 1.00 54.09 100 VAL A C 1
ATOM 801 O O . VAL A 1 100 ? 2.491 5.555 -25.722 1.00 54.09 100 VAL A O 1
ATOM 804 N N . THR A 1 101 ? 4.349 4.764 -24.754 1.00 55.78 101 THR A N 1
ATOM 805 C CA . THR A 1 101 ? 5.274 5.509 -25.604 1.00 55.78 101 THR A CA 1
ATOM 806 C C . THR A 1 101 ? 5.946 4.527 -26.555 1.00 55.78 101 THR A C 1
ATOM 808 O O . THR A 1 101 ? 6.867 3.817 -26.163 1.00 55.78 101 THR A O 1
ATOM 811 N N . CYS A 1 102 ? 5.490 4.477 -27.804 1.00 45.81 102 CYS A N 1
ATOM 812 C CA . CYS A 1 102 ? 6.132 3.685 -28.847 1.00 45.81 102 CYS A CA 1
ATOM 813 C C . CYS A 1 102 ? 7.167 4.542 -29.574 1.00 45.81 102 CYS A C 1
ATOM 815 O O . CYS A 1 102 ? 6.863 5.638 -30.048 1.00 45.81 102 CYS A O 1
ATOM 817 N N . GLU A 1 103 ? 8.383 4.033 -29.720 1.00 41.62 103 GLU A N 1
ATOM 818 C CA . GLU A 1 103 ? 9.369 4.635 -30.606 1.00 41.62 103 GLU A CA 1
ATOM 819 C C . GLU A 1 103 ? 9.308 3.933 -31.966 1.00 41.62 103 GLU A C 1
ATOM 821 O O . GLU A 1 103 ? 9.629 2.754 -32.090 1.00 41.62 103 GLU A O 1
ATOM 826 N N . ASN A 1 104 ? 8.847 4.645 -32.997 1.00 45.34 104 ASN A N 1
ATOM 827 C CA . ASN A 1 104 ? 8.771 4.124 -34.360 1.00 45.34 104 ASN A CA 1
ATOM 828 C C . ASN A 1 104 ? 9.616 5.008 -35.282 1.00 45.34 104 ASN A C 1
ATOM 830 O O . ASN A 1 104 ? 9.316 6.189 -35.466 1.00 45.34 104 ASN A O 1
ATOM 834 N N . ARG A 1 105 ? 10.689 4.439 -35.851 1.00 55.97 105 ARG A N 1
ATOM 835 C CA . ARG A 1 105 ? 11.612 5.115 -36.790 1.00 55.97 105 ARG A CA 1
ATOM 836 C C . ARG A 1 105 ? 12.137 6.469 -36.276 1.00 55.97 105 ARG A C 1
ATOM 838 O O . ARG A 1 105 ? 12.139 7.454 -37.009 1.00 55.97 105 ARG A O 1
ATOM 845 N N . GLY A 1 106 ? 12.545 6.528 -35.006 1.00 58.38 106 GLY A N 1
ATOM 846 C CA . GLY A 1 106 ? 13.076 7.743 -34.369 1.00 58.38 106 GLY A CA 1
ATOM 847 C C . GLY A 1 106 ? 12.021 8.797 -34.008 1.00 58.38 106 GLY A C 1
ATOM 848 O O . GLY A 1 106 ? 12.367 9.892 -33.568 1.00 58.38 106 GLY A O 1
ATOM 849 N N . ARG A 1 107 ? 10.727 8.490 -34.176 1.00 49.03 107 ARG A N 1
ATOM 850 C CA . ARG A 1 107 ? 9.615 9.316 -33.696 1.00 49.03 107 ARG A CA 1
ATOM 851 C C . ARG A 1 107 ? 8.986 8.665 -32.474 1.00 49.03 107 ARG A C 1
ATOM 853 O O . ARG A 1 107 ? 8.496 7.538 -32.537 1.00 49.03 107 ARG A O 1
ATOM 860 N N . ARG A 1 108 ? 8.971 9.410 -31.373 1.00 53.62 108 ARG A N 1
ATOM 861 C CA . ARG A 1 108 ? 8.268 9.041 -30.149 1.00 53.62 108 ARG A CA 1
ATOM 862 C C . ARG A 1 108 ? 6.776 9.333 -30.333 1.00 53.62 108 ARG A C 1
ATOM 864 O O . ARG A 1 108 ? 6.396 10.489 -30.501 1.00 53.62 108 ARG A O 1
ATOM 871 N N . VAL A 1 109 ? 5.948 8.294 -30.344 1.00 50.66 109 VAL A N 1
ATOM 872 C CA . VAL A 1 109 ? 4.486 8.391 -30.430 1.00 50.66 109 VAL A CA 1
ATOM 873 C C . VAL A 1 109 ? 3.908 7.985 -29.082 1.00 50.66 109 VAL A C 1
ATOM 875 O O . VAL A 1 109 ? 4.179 6.894 -28.589 1.00 50.66 109 VAL A O 1
ATOM 878 N N . GLN A 1 110 ? 3.138 8.885 -28.480 1.00 45.19 110 GLN A N 1
ATOM 879 C CA . GLN A 1 110 ? 2.420 8.645 -27.233 1.00 45.19 110 GLN A CA 1
ATOM 880 C C . GLN A 1 110 ? 0.977 8.255 -27.558 1.00 45.19 110 GLN A C 1
ATOM 882 O O . GLN A 1 110 ? 0.326 8.930 -28.360 1.00 45.19 110 GLN A O 1
ATOM 887 N N . ARG A 1 111 ? 0.481 7.161 -26.975 1.00 42.78 111 ARG A N 1
ATOM 888 C CA . ARG A 1 111 ? -0.893 6.691 -27.165 1.00 42.78 111 ARG A CA 1
ATOM 889 C C . ARG A 1 111 ? -1.451 6.108 -25.874 1.00 42.78 111 ARG A C 1
ATOM 891 O O . ARG A 1 111 ? -0.772 5.360 -25.184 1.00 42.78 111 ARG A O 1
ATOM 898 N N . TRP A 1 112 ? -2.704 6.426 -25.581 1.00 49.44 112 TRP A N 1
ATOM 899 C CA . TRP A 1 112 ? -3.483 5.727 -24.565 1.00 49.44 112 TRP A CA 1
ATOM 900 C C . TRP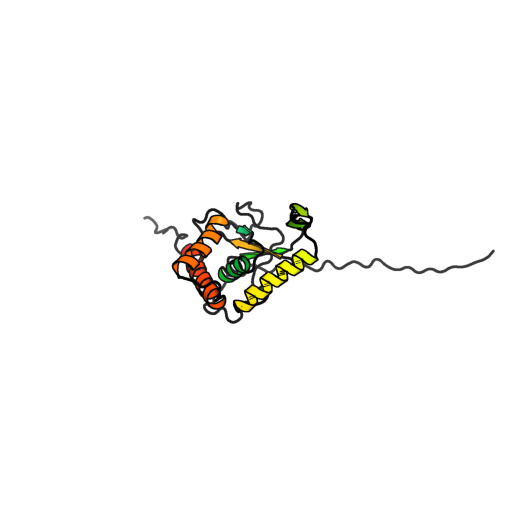 A 1 112 ? -4.016 4.419 -25.157 1.00 49.44 112 TRP A C 1
ATOM 902 O O . TRP A 1 112 ? -4.723 4.453 -26.166 1.00 49.44 112 TRP A O 1
ATOM 912 N N . GLU A 1 113 ? -3.660 3.284 -24.563 1.00 49.88 113 GLU A N 1
ATOM 913 C CA . GLU A 1 113 ? -4.108 1.952 -24.982 1.00 49.88 113 GLU A CA 1
ATOM 914 C C . GLU A 1 113 ? -4.828 1.250 -23.829 1.00 49.88 113 GLU A C 1
ATOM 916 O O . GLU A 1 113 ? -4.484 1.436 -22.664 1.00 49.88 113 GLU A O 1
ATOM 921 N N . GLU A 1 114 ? -5.855 0.455 -24.132 1.00 52.09 114 GLU A N 1
ATOM 922 C CA . GLU A 1 114 ? -6.501 -0.387 -23.124 1.00 52.09 114 GLU A CA 1
ATOM 923 C C . GLU A 1 114 ? -5.483 -1.382 -22.568 1.00 52.09 114 GLU A C 1
ATOM 925 O O . GLU A 1 114 ? -4.816 -2.090 -23.323 1.00 52.09 114 GLU A O 1
ATOM 930 N N . ARG A 1 115 ? -5.360 -1.452 -21.241 1.00 53.44 115 ARG A N 1
ATOM 931 C CA . ARG A 1 115 ? -4.389 -2.343 -20.611 1.00 53.44 115 ARG A CA 1
ATOM 932 C C . ARG A 1 115 ? -4.771 -3.796 -20.880 1.00 53.44 115 ARG A C 1
ATOM 934 O O . ARG A 1 115 ? -5.815 -4.294 -20.449 1.00 53.44 115 ARG A O 1
ATOM 941 N N . THR A 1 116 ? -3.908 -4.503 -21.591 1.00 60.16 116 THR A N 1
ATOM 942 C CA . THR A 1 116 ? -4.150 -5.891 -21.967 1.00 60.16 116 THR A CA 1
ATOM 943 C C . THR A 1 116 ? -3.935 -6.832 -20.777 1.00 60.16 116 THR A C 1
ATOM 945 O O . THR A 1 116 ? -3.392 -6.480 -19.726 1.00 60.16 116 THR A O 1
ATOM 948 N N . ARG A 1 117 ? -4.363 -8.091 -20.924 1.00 55.38 117 ARG A N 1
ATOM 949 C CA . ARG A 1 117 ? -4.037 -9.155 -19.958 1.00 55.38 117 ARG A CA 1
ATOM 950 C C . ARG A 1 117 ? -2.520 -9.373 -19.840 1.00 55.38 117 ARG A C 1
ATOM 952 O O . ARG A 1 117 ? -2.049 -9.714 -18.760 1.00 55.38 117 ARG A O 1
ATOM 959 N N . THR A 1 118 ? -1.779 -9.166 -20.926 1.00 60.16 118 THR A N 1
ATOM 960 C CA . THR A 1 118 ? -0.316 -9.290 -20.960 1.00 60.16 118 THR A CA 1
ATOM 961 C C . THR A 1 118 ? 0.355 -8.161 -20.184 1.00 60.16 118 THR A C 1
ATOM 963 O O . THR A 1 118 ? 1.270 -8.433 -19.414 1.00 60.16 118 THR A O 1
ATOM 966 N N . ASP A 1 119 ? -0.148 -6.930 -20.302 1.00 67.56 119 ASP A N 1
ATOM 967 C CA . ASP A 1 119 ? 0.378 -5.784 -19.545 1.00 67.56 119 ASP A CA 1
ATOM 968 C C . ASP A 1 119 ? 0.196 -5.979 -18.038 1.00 67.56 119 ASP A C 1
ATOM 970 O O . ASP A 1 119 ? 1.101 -5.700 -17.257 1.00 67.56 119 ASP A O 1
ATOM 974 N N . ARG A 1 120 ? -0.951 -6.536 -17.619 1.00 68.75 120 ARG A N 1
ATOM 975 C CA . ARG A 1 120 ? -1.173 -6.926 -16.217 1.00 68.75 120 ARG A CA 1
ATOM 976 C C . ARG A 1 120 ? -0.190 -7.992 -15.750 1.00 68.75 120 ARG A C 1
ATOM 978 O O . ARG A 1 120 ? 0.467 -7.779 -14.747 1.00 68.75 120 ARG A O 1
ATOM 985 N N . ALA A 1 121 ? -0.012 -9.069 -16.515 1.00 71.06 121 ALA A N 1
ATOM 986 C CA . ALA A 1 121 ? 0.945 -10.116 -16.159 1.00 71.06 121 ALA A CA 1
ATOM 987 C C . ALA A 1 121 ? 2.397 -9.600 -16.074 1.00 71.06 121 ALA A C 1
ATOM 989 O O . ALA A 1 121 ? 3.182 -10.106 -15.277 1.00 71.06 121 ALA A O 1
ATOM 990 N N . GLY A 1 122 ? 2.758 -8.601 -16.889 1.00 77.62 122 GLY A N 1
ATOM 991 C CA . GLY A 1 122 ? 4.058 -7.935 -16.819 1.00 77.62 122 GLY A CA 1
ATOM 992 C C . GLY A 1 122 ? 4.237 -7.116 -15.540 1.00 77.62 122 GLY A C 1
ATOM 993 O O . GLY A 1 122 ? 5.264 -7.247 -14.878 1.00 77.62 122 GLY A O 1
ATOM 994 N N . VAL A 1 123 ? 3.232 -6.313 -15.171 1.00 79.50 123 VAL A N 1
ATOM 995 C CA . VAL A 1 123 ? 3.242 -5.540 -13.918 1.00 79.50 123 VAL A CA 1
ATOM 996 C C . VAL A 1 123 ? 3.233 -6.465 -12.702 1.00 79.50 123 VAL A C 1
ATOM 998 O O . VAL A 1 123 ? 4.079 -6.299 -11.829 1.00 79.50 123 VAL A O 1
ATOM 1001 N N . ASP A 1 124 ? 2.358 -7.474 -12.684 1.00 80.88 124 ASP A N 1
ATOM 1002 C CA . ASP A 1 124 ? 2.268 -8.466 -11.606 1.00 80.88 124 ASP A CA 1
ATOM 1003 C C . ASP A 1 124 ? 3.616 -9.173 -11.401 1.00 80.88 124 ASP A C 1
ATOM 1005 O O . ASP A 1 124 ? 4.095 -9.278 -10.275 1.00 80.88 124 ASP A O 1
ATOM 1009 N N . ARG A 1 125 ? 4.289 -9.576 -12.492 1.00 84.19 125 ARG A N 1
ATOM 1010 C CA . ARG A 1 125 ? 5.638 -10.155 -12.417 1.00 84.19 125 ARG A CA 1
ATOM 1011 C C . ARG A 1 125 ? 6.649 -9.171 -11.827 1.00 84.19 125 ARG A C 1
ATOM 1013 O O . ARG A 1 125 ? 7.423 -9.563 -10.967 1.00 84.19 125 ARG A O 1
ATOM 1020 N N . GLY A 1 126 ? 6.648 -7.911 -12.265 1.00 85.50 126 GLY A N 1
ATOM 1021 C CA . GLY A 1 126 ? 7.573 -6.905 -11.734 1.00 85.50 126 GLY A CA 1
ATOM 1022 C C . GLY A 1 126 ? 7.354 -6.614 -10.244 1.00 85.50 126 GLY A C 1
ATOM 1023 O O . GLY A 1 126 ? 8.314 -6.393 -9.507 1.00 85.50 126 GLY A O 1
ATOM 1024 N N . VAL A 1 127 ? 6.099 -6.642 -9.788 1.00 88.00 127 VAL A N 1
ATOM 1025 C CA . VAL A 1 127 ? 5.749 -6.554 -8.363 1.00 88.00 127 VAL A CA 1
ATOM 1026 C C . VAL A 1 127 ? 6.287 -7.772 -7.611 1.00 88.00 127 VAL A C 1
ATOM 1028 O O . VAL A 1 127 ? 6.966 -7.603 -6.599 1.00 88.00 127 VAL A O 1
ATOM 1031 N N . ASP A 1 128 ? 6.034 -8.980 -8.114 1.00 87.56 128 ASP A N 1
ATOM 1032 C CA . ASP A 1 128 ? 6.467 -10.233 -7.489 1.00 87.56 128 ASP A CA 1
ATOM 1033 C C . ASP A 1 128 ? 7.992 -10.362 -7.400 1.00 87.56 128 ASP A C 1
ATOM 1035 O O . ASP A 1 128 ? 8.509 -10.756 -6.351 1.00 87.56 128 ASP A O 1
ATOM 1039 N N . ASP A 1 129 ? 8.718 -9.993 -8.458 1.00 89.19 129 ASP A N 1
ATOM 1040 C CA . ASP A 1 129 ? 10.183 -10.013 -8.483 1.00 89.19 129 ASP A CA 1
ATOM 1041 C C . ASP A 1 129 ? 10.741 -9.087 -7.385 1.00 89.19 129 ASP A C 1
ATOM 1043 O O . ASP A 1 129 ? 11.554 -9.505 -6.558 1.00 89.19 129 ASP A O 1
ATOM 1047 N N . PHE A 1 130 ? 10.216 -7.860 -7.283 1.00 90.25 130 PHE A N 1
ATOM 1048 C CA . PHE A 1 130 ? 10.629 -6.898 -6.258 1.00 90.25 130 PHE A CA 1
ATOM 1049 C C . P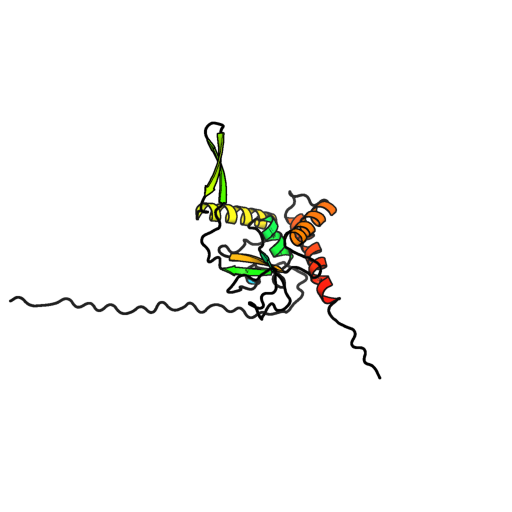HE A 1 130 ? 10.303 -7.367 -4.830 1.00 90.25 130 PHE A C 1
ATOM 1051 O O . PHE A 1 130 ? 11.120 -7.235 -3.913 1.00 90.25 130 PHE A O 1
ATOM 1058 N N . LEU A 1 131 ? 9.108 -7.928 -4.612 1.00 90.25 131 LEU A N 1
ATOM 1059 C CA . LEU A 1 131 ? 8.715 -8.464 -3.305 1.00 90.25 131 LEU A CA 1
ATOM 1060 C C . LEU A 1 131 ? 9.595 -9.650 -2.903 1.00 90.25 131 LEU A C 1
ATOM 1062 O O . LEU A 1 131 ? 10.015 -9.730 -1.745 1.00 90.25 131 LEU A O 1
ATOM 1066 N N . THR A 1 132 ? 9.929 -10.516 -3.859 1.00 91.56 132 THR A N 1
ATOM 1067 C CA . THR A 1 132 ? 10.829 -11.656 -3.655 1.00 91.56 132 THR A CA 1
ATOM 1068 C C . THR A 1 132 ? 12.215 -11.193 -3.225 1.00 91.56 132 THR A C 1
ATOM 1070 O O . THR A 1 132 ? 12.737 -11.687 -2.223 1.00 91.56 132 THR A O 1
ATOM 1073 N N . GLU A 1 133 ? 12.788 -10.197 -3.904 1.00 91.56 133 GLU A N 1
ATOM 1074 C CA . GLU A 1 133 ? 14.072 -9.601 -3.515 1.00 91.56 133 GLU A CA 1
ATOM 1075 C C . GLU A 1 133 ? 14.016 -8.979 -2.110 1.00 91.56 133 GLU A C 1
ATOM 1077 O O . GLU A 1 133 ? 14.963 -9.096 -1.330 1.00 91.56 133 GLU A O 1
ATOM 1082 N N . ALA A 1 134 ? 12.881 -8.382 -1.729 1.00 90.25 134 ALA A N 1
ATOM 1083 C CA . ALA A 1 134 ? 12.647 -7.862 -0.380 1.00 90.25 134 ALA A CA 1
ATOM 1084 C C . ALA A 1 134 ? 12.391 -8.960 0.677 1.00 90.25 134 ALA A C 1
ATOM 1086 O O . ALA A 1 134 ? 12.261 -8.663 1.873 1.00 90.25 134 ALA A O 1
ATOM 1087 N N . GLY A 1 135 ? 12.313 -10.232 0.272 1.00 90.88 135 GLY A N 1
ATOM 1088 C CA . GLY A 1 135 ? 11.999 -11.376 1.128 1.00 90.88 135 GLY A CA 1
ATOM 1089 C C . GLY A 1 135 ? 10.544 -11.401 1.604 1.00 90.88 135 GLY A C 1
ATOM 1090 O O . GLY A 1 135 ? 10.272 -11.866 2.716 1.00 90.88 135 GLY A O 1
ATOM 1091 N N . VAL A 1 136 ? 9.627 -10.826 0.826 1.00 90.56 136 VAL A N 1
ATOM 1092 C CA . VAL A 1 136 ? 8.175 -10.803 1.048 1.00 90.56 136 VAL A CA 1
ATOM 1093 C C . VAL A 1 136 ? 7.513 -11.832 0.120 1.00 90.56 136 VAL A C 1
ATOM 1095 O O . VAL A 1 136 ? 7.954 -11.982 -1.016 1.00 90.56 136 VAL A O 1
ATOM 1098 N N . PRO A 1 137 ? 6.470 -12.560 0.564 1.00 86.44 137 PRO A N 1
ATOM 1099 C CA . PRO A 1 137 ? 5.724 -13.454 -0.320 1.00 86.44 137 PRO A CA 1
ATOM 1100 C C . PRO A 1 137 ? 5.121 -12.717 -1.525 1.00 86.44 137 PRO A C 1
ATOM 1102 O O . PRO A 1 137 ? 4.872 -11.515 -1.461 1.00 86.44 137 PRO A O 1
ATOM 1105 N N . HIS A 1 138 ? 4.811 -13.452 -2.590 1.00 83.75 138 HIS A N 1
ATOM 1106 C CA . HIS A 1 138 ? 4.160 -12.902 -3.783 1.00 83.75 138 HIS A CA 1
ATOM 1107 C C . HIS A 1 138 ? 2.779 -12.339 -3.452 1.00 83.75 138 HIS A C 1
ATOM 1109 O O . HIS A 1 138 ? 2.032 -12.939 -2.667 1.00 83.75 138 HIS A O 1
ATOM 1115 N N . GLN A 1 139 ? 2.433 -11.202 -4.051 1.00 84.88 139 GLN A N 1
ATOM 1116 C CA . GLN A 1 139 ? 1.156 -10.549 -3.794 1.00 84.88 139 GLN A CA 1
ATOM 1117 C C . GLN A 1 139 ? 0.042 -11.239 -4.602 1.00 84.88 139 GLN A C 1
ATOM 1119 O O . GLN A 1 139 ? 0.204 -11.483 -5.794 1.00 84.88 139 GLN A O 1
ATOM 1124 N N . PRO A 1 140 ? -1.119 -11.554 -3.997 1.00 80.62 140 PRO A N 1
ATOM 1125 C CA . PRO A 1 140 ? -2.255 -12.095 -4.733 1.00 80.62 140 PRO A CA 1
ATOM 1126 C C . PRO A 1 140 ? -2.699 -11.167 -5.871 1.00 80.62 140 PRO A C 1
ATOM 1128 O O . PRO A 1 140 ? -3.109 -10.030 -5.624 1.00 80.62 140 PRO A O 1
ATOM 1131 N N . CYS A 1 141 ? -2.674 -11.677 -7.104 1.00 79.81 141 CYS A N 1
ATOM 1132 C CA . CYS A 1 141 ? -3.159 -10.958 -8.282 1.00 79.81 141 CYS A CA 1
ATOM 1133 C C . CYS A 1 141 ? -4.692 -10.813 -8.271 1.00 79.81 141 CYS A C 1
ATOM 1135 O O . CYS A 1 141 ? -5.409 -11.588 -7.631 1.00 79.81 141 CYS A O 1
ATOM 1137 N N . GLY A 1 142 ? -5.209 -9.861 -9.054 1.00 79.00 142 GLY A N 1
ATOM 1138 C CA . GLY A 1 142 ? -6.655 -9.651 -9.222 1.00 79.00 142 GLY A CA 1
ATOM 1139 C C . GLY A 1 142 ? -7.311 -8.843 -8.100 1.00 79.00 142 GLY A C 1
ATOM 1140 O O . GLY A 1 142 ? -8.537 -8.860 -7.968 1.00 79.00 142 GLY A O 1
ATOM 1141 N N . TYR A 1 143 ? -6.508 -8.131 -7.310 1.00 85.75 143 TYR A N 1
ATOM 1142 C CA . TYR A 1 143 ? -6.969 -7.237 -6.259 1.00 85.75 143 TYR A CA 1
ATOM 1143 C C . TYR A 1 143 ? -6.368 -5.845 -6.416 1.00 85.75 143 TYR A C 1
ATOM 1145 O O . TYR A 1 143 ? -5.181 -5.707 -6.699 1.00 85.75 143 TYR A O 1
ATOM 1153 N N . ARG A 1 144 ? -7.180 -4.833 -6.122 1.00 90.31 144 ARG A N 1
ATOM 1154 C CA . ARG A 1 144 ? -6.725 -3.480 -5.802 1.00 90.31 144 ARG A CA 1
ATOM 1155 C C . ARG A 1 144 ? -6.418 -3.414 -4.317 1.00 90.31 144 ARG A C 1
ATOM 1157 O O . ARG A 1 144 ? -7.175 -3.953 -3.505 1.00 90.31 144 ARG A O 1
ATOM 1164 N N . TRP A 1 145 ? -5.321 -2.764 -3.968 1.00 93.38 145 TRP A N 1
ATOM 1165 C CA . TRP A 1 145 ? -4.850 -2.659 -2.593 1.00 93.38 145 TRP A CA 1
ATOM 1166 C C . TRP A 1 145 ? -5.057 -1.246 -2.075 1.00 93.38 145 TRP A C 1
ATOM 1168 O O . TRP A 1 145 ? -4.922 -0.284 -2.823 1.00 93.38 145 TRP A O 1
ATOM 1178 N N . PHE A 1 146 ? -5.392 -1.128 -0.796 1.00 95.00 146 PHE A N 1
ATOM 1179 C CA . PHE A 1 146 ? -5.674 0.149 -0.156 1.00 95.00 146 PHE A CA 1
ATOM 1180 C C . PHE A 1 146 ? -4.963 0.217 1.188 1.00 95.00 146 PHE A C 1
ATOM 1182 O O . PHE A 1 146 ? -5.023 -0.734 1.968 1.00 95.00 146 PHE A O 1
ATOM 1189 N N . ALA A 1 147 ? -4.305 1.339 1.461 1.00 95.50 147 ALA A N 1
ATOM 1190 C CA . ALA A 1 147 ? -3.639 1.613 2.727 1.00 95.50 147 ALA A CA 1
ATOM 1191 C C . ALA A 1 147 ? -4.413 2.687 3.492 1.00 95.50 147 ALA A C 1
ATOM 1193 O O . ALA A 1 147 ? -4.857 3.677 2.915 1.00 95.50 147 ALA A O 1
ATOM 1194 N N . GLU A 1 148 ? -4.584 2.497 4.793 1.00 94.69 148 GLU A N 1
ATOM 1195 C CA . GLU A 1 148 ? -5.195 3.490 5.666 1.00 94.69 148 GLU A CA 1
ATOM 1196 C C . GLU A 1 148 ? -4.317 4.743 5.738 1.00 94.69 148 GLU A C 1
ATOM 1198 O O . GLU A 1 148 ? -3.094 4.649 5.819 1.00 94.69 148 GLU A O 1
ATOM 1203 N N . LEU A 1 149 ? -4.938 5.918 5.761 1.00 93.50 149 LEU A N 1
ATOM 1204 C CA . LEU A 1 149 ? -4.302 7.197 6.036 1.00 93.50 149 LEU A CA 1
ATOM 1205 C C . LEU A 1 149 ? -4.255 7.424 7.558 1.00 93.50 149 LEU A C 1
ATOM 1207 O O . LEU A 1 149 ? -5.311 7.621 8.171 1.00 93.50 149 LEU A O 1
ATOM 1211 N N . PRO A 1 150 ? -3.060 7.446 8.180 1.00 91.19 150 PRO A N 1
ATOM 1212 C CA . PRO A 1 150 ? -2.906 7.795 9.588 1.00 91.19 150 PRO A CA 1
ATOM 1213 C C . PRO A 1 150 ? -3.489 9.172 9.920 1.00 91.19 150 PRO A C 1
ATOM 1215 O O . PRO A 1 150 ? -3.591 10.060 9.065 1.00 91.19 150 PRO A O 1
ATOM 1218 N N . GLY A 1 151 ? -3.796 9.388 11.201 1.00 86.19 151 GLY A N 1
ATOM 1219 C CA . GLY A 1 151 ? -4.165 10.708 11.709 1.00 86.19 151 GLY A CA 1
ATOM 1220 C C . GLY A 1 151 ? -3.119 11.765 11.328 1.00 86.19 151 GLY A C 1
ATOM 1221 O O . GLY A 1 151 ? -1.923 11.561 11.506 1.00 86.19 151 GLY A O 1
ATOM 1222 N N . GLY A 1 152 ? -3.568 12.889 10.767 1.00 85.38 152 GLY A N 1
ATOM 1223 C CA . GLY A 1 152 ? -2.690 13.974 10.313 1.00 85.38 152 GLY A CA 1
ATOM 1224 C C . GLY A 1 152 ? -2.131 13.825 8.892 1.00 85.38 152 GLY A C 1
ATOM 1225 O O . GLY A 1 152 ? -1.658 14.818 8.340 1.00 85.38 152 GLY A O 1
ATOM 1226 N N . ILE A 1 153 ? -2.243 12.651 8.257 1.00 90.75 153 ILE A N 1
ATOM 1227 C CA . ILE A 1 153 ? -1.915 12.477 6.833 1.00 90.75 153 ILE A CA 1
ATOM 1228 C C . ILE A 1 153 ? -3.145 12.806 5.986 1.00 90.75 153 ILE A C 1
ATOM 1230 O O . ILE A 1 153 ? -4.263 12.382 6.284 1.00 90.75 153 ILE A O 1
ATOM 1234 N N . ARG A 1 154 ? -2.956 13.636 4.957 1.00 88.50 154 ARG A N 1
ATOM 1235 C CA . ARG A 1 154 ? -4.065 14.219 4.191 1.00 88.50 154 ARG A CA 1
ATOM 1236 C C . ARG A 1 154 ? -4.588 13.285 3.107 1.00 88.50 154 ARG A C 1
ATOM 1238 O O . ARG A 1 154 ? -5.799 13.103 3.042 1.00 88.50 154 ARG A O 1
ATOM 1245 N N . ASP A 1 155 ? -3.677 12.698 2.341 1.00 92.06 155 ASP A N 1
ATOM 1246 C CA . ASP A 1 155 ? -3.924 11.955 1.104 1.00 92.06 155 ASP A CA 1
ATOM 1247 C C . ASP A 1 155 ? -2.772 10.958 0.835 1.00 92.06 155 ASP A C 1
ATOM 1249 O O . ASP A 1 155 ? -1.818 10.856 1.623 1.00 92.06 155 ASP A O 1
ATOM 1253 N N . GLY A 1 156 ? -2.861 10.219 -0.276 1.00 91.25 156 GLY A N 1
ATOM 1254 C CA . GLY A 1 156 ? -1.832 9.264 -0.695 1.00 91.25 156 GLY A CA 1
ATOM 1255 C C . GLY A 1 156 ? -0.462 9.869 -0.951 1.00 91.25 156 GLY A C 1
ATOM 1256 O O . GLY A 1 156 ? 0.538 9.281 -0.539 1.00 91.25 156 GLY A O 1
ATOM 1257 N N . ASP A 1 157 ? -0.392 11.049 -1.564 1.00 94.12 157 ASP A N 1
ATOM 1258 C CA . ASP A 1 157 ? 0.884 11.699 -1.879 1.00 94.12 157 ASP A CA 1
ATOM 1259 C C . ASP A 1 157 ? 1.674 11.987 -0.599 1.00 94.12 157 ASP A C 1
ATOM 1261 O O . ASP A 1 157 ? 2.879 11.730 -0.525 1.00 94.12 157 ASP A O 1
ATOM 1265 N N . HIS A 1 158 ? 0.995 12.437 0.459 1.00 95.75 158 HIS A N 1
ATOM 1266 C CA . HIS A 1 158 ? 1.623 12.642 1.764 1.00 95.75 158 HIS A CA 1
ATOM 1267 C C . HIS A 1 158 ? 2.005 11.318 2.443 1.00 95.75 158 HIS A C 1
ATOM 1269 O O . HIS A 1 158 ? 3.052 11.248 3.100 1.00 95.75 158 HIS A O 1
ATOM 1275 N N . LEU A 1 159 ? 1.196 10.261 2.290 1.00 95.88 159 LEU A N 1
ATOM 1276 C CA . LEU A 1 159 ? 1.514 8.937 2.833 1.00 95.88 159 LEU A CA 1
ATOM 1277 C C . LEU A 1 159 ? 2.778 8.365 2.176 1.00 95.88 159 LEU A C 1
ATOM 1279 O O . LEU A 1 159 ? 3.777 8.111 2.854 1.00 95.88 159 LEU A O 1
ATOM 1283 N N . PHE A 1 160 ? 2.762 8.193 0.855 1.00 96.06 160 PHE A N 1
ATOM 1284 C CA . PHE A 1 160 ? 3.876 7.614 0.101 1.00 96.06 160 PHE A CA 1
ATOM 1285 C C . PHE A 1 160 ? 5.103 8.537 0.107 1.00 96.06 160 PHE A C 1
ATOM 1287 O O . PHE A 1 160 ? 6.244 8.070 0.211 1.00 96.06 160 PHE A O 1
ATOM 1294 N N . GLY A 1 161 ? 4.890 9.854 0.118 1.00 94.88 161 GLY A N 1
ATOM 1295 C CA . GLY A 1 161 ? 5.943 10.849 0.311 1.00 94.88 161 GLY A CA 1
ATOM 1296 C C . GLY A 1 161 ? 6.662 10.705 1.655 1.00 94.88 161 GLY A C 1
ATOM 1297 O O . GLY A 1 161 ? 7.885 10.852 1.713 1.00 94.88 161 GLY A O 1
ATOM 1298 N N . SER A 1 162 ? 5.952 10.332 2.727 1.00 95.56 162 SER A N 1
ATOM 1299 C CA . SER A 1 162 ? 6.557 10.079 4.045 1.00 95.56 162 SER A CA 1
ATOM 1300 C C . SER A 1 162 ? 7.465 8.844 4.041 1.00 95.56 162 SER A C 1
ATOM 1302 O O . SER A 1 162 ? 8.560 8.885 4.608 1.00 95.56 162 SER A O 1
ATOM 1304 N N . PHE A 1 163 ? 7.061 7.764 3.361 1.00 95.38 163 PHE A N 1
ATOM 1305 C CA . PHE A 1 163 ? 7.912 6.582 3.168 1.00 95.38 163 PHE A CA 1
ATOM 1306 C C . PHE A 1 163 ? 9.161 6.917 2.356 1.00 95.38 163 PHE A C 1
ATOM 1308 O O . PHE A 1 163 ? 10.271 6.615 2.797 1.00 95.38 163 PHE A O 1
ATOM 1315 N N . SER A 1 164 ? 8.991 7.604 1.226 1.00 93.19 164 SER A N 1
ATOM 1316 C CA . SER A 1 164 ? 10.102 8.036 0.368 1.00 93.19 164 SER A CA 1
ATOM 1317 C C . SER A 1 164 ? 11.093 8.924 1.129 1.00 93.19 164 SER A C 1
ATOM 1319 O O . SER A 1 164 ? 12.297 8.667 1.132 1.00 93.19 164 SER A O 1
ATOM 1321 N N . SER A 1 165 ? 10.585 9.912 1.872 1.00 93.81 165 SER A N 1
ATOM 1322 C CA . SER A 1 165 ? 11.403 10.825 2.683 1.00 93.81 165 SER A CA 1
ATOM 1323 C C . SER A 1 165 ? 12.154 10.097 3.797 1.00 93.81 165 SER A C 1
ATOM 1325 O O . SER A 1 165 ? 13.321 10.392 4.061 1.00 93.81 165 SER A O 1
ATOM 1327 N N . HIS A 1 166 ? 11.522 9.115 4.446 1.00 94.06 166 HIS A N 1
ATOM 1328 C CA . HIS A 1 166 ? 12.186 8.332 5.481 1.00 94.06 166 HIS A CA 1
ATOM 1329 C C . HIS A 1 166 ? 13.324 7.486 4.913 1.00 94.06 166 HIS A C 1
ATOM 1331 O O . HIS A 1 166 ? 14.417 7.495 5.478 1.00 94.06 166 HIS A O 1
ATOM 1337 N N . LEU A 1 167 ? 13.090 6.790 3.797 1.00 91.44 167 LEU A N 1
ATOM 1338 C CA . LEU A 1 167 ? 14.117 5.989 3.130 1.00 91.44 167 LEU A CA 1
ATOM 1339 C C . LEU A 1 167 ? 15.318 6.849 2.725 1.00 91.44 167 LEU A C 1
ATOM 1341 O O . LEU A 1 167 ? 16.453 6.463 3.004 1.00 91.44 167 LEU A O 1
ATOM 1345 N N . ALA A 1 168 ? 15.069 8.043 2.182 1.00 90.75 168 ALA A N 1
ATOM 1346 C CA . ALA A 1 168 ? 16.123 9.010 1.887 1.00 90.75 168 ALA A CA 1
ATOM 1347 C C . ALA A 1 168 ? 16.888 9.434 3.155 1.00 90.75 168 ALA A C 1
ATOM 1349 O O . ALA A 1 168 ? 18.117 9.439 3.162 1.00 90.75 168 ALA A O 1
ATOM 1350 N N . SER A 1 169 ? 16.184 9.720 4.257 1.00 91.38 169 SER A N 1
ATOM 1351 C CA . SER A 1 169 ? 16.806 10.163 5.516 1.00 91.38 169 SER A CA 1
ATOM 1352 C C . SER A 1 169 ? 17.711 9.117 6.174 1.00 91.38 169 SER A C 1
ATOM 1354 O O . SER A 1 169 ? 18.692 9.475 6.820 1.00 91.38 169 SER A O 1
ATOM 1356 N N . VAL A 1 170 ? 17.394 7.826 6.021 1.00 90.38 170 VAL A N 1
ATOM 1357 C CA . VAL A 1 170 ? 18.188 6.730 6.604 1.00 90.38 170 VAL A CA 1
ATOM 1358 C C . VAL A 1 170 ? 19.270 6.227 5.650 1.00 90.38 170 VAL A C 1
ATOM 1360 O O . VAL A 1 170 ? 19.954 5.258 5.967 1.00 90.38 170 VAL A O 1
ATOM 1363 N N . GLY A 1 171 ? 19.409 6.860 4.479 1.00 84.75 171 GLY A N 1
ATOM 1364 C CA . GLY A 1 171 ? 20.335 6.431 3.436 1.00 84.75 171 GLY A CA 1
ATOM 1365 C C . GLY A 1 171 ? 20.024 5.023 2.931 1.00 84.75 171 GLY A C 1
ATOM 1366 O O . GLY A 1 171 ? 20.945 4.253 2.667 1.00 84.75 171 GLY A O 1
ATOM 1367 N N . SER A 1 172 ? 18.738 4.657 2.855 1.00 81.25 172 SER A N 1
ATOM 1368 C CA . SER A 1 172 ? 18.337 3.341 2.361 1.00 81.25 172 SER A CA 1
ATOM 1369 C C . SER A 1 172 ? 18.811 3.180 0.922 1.00 81.25 172 SER A C 1
ATOM 1371 O O . SER A 1 172 ? 18.466 3.984 0.059 1.00 81.25 172 SER A O 1
ATOM 1373 N N . ASN A 1 173 ? 19.576 2.124 0.665 1.00 75.81 173 ASN A N 1
ATOM 1374 C CA . ASN A 1 173 ? 19.993 1.777 -0.683 1.00 75.81 173 ASN A CA 1
ATOM 1375 C C . ASN A 1 173 ? 18.840 1.059 -1.399 1.00 75.81 173 ASN A C 1
ATOM 1377 O O . ASN A 1 173 ? 18.319 0.071 -0.883 1.00 75.81 173 ASN A O 1
ATOM 1381 N N . GLU A 1 174 ? 18.454 1.528 -2.585 1.00 68.69 174 GLU A N 1
ATOM 1382 C CA . GLU A 1 174 ? 17.456 0.850 -3.426 1.00 68.69 174 GLU A CA 1
ATOM 1383 C C . GLU A 1 174 ? 17.907 -0.559 -3.841 1.00 68.69 174 GLU A C 1
ATOM 1385 O O . GLU A 1 174 ? 17.072 -1.428 -4.068 1.00 68.69 174 GLU A O 1
ATOM 1390 N N . GLN A 1 175 ? 19.221 -0.811 -3.850 1.00 76.75 175 GLN A N 1
ATOM 1391 C CA . GLN A 1 175 ? 19.820 -2.125 -4.110 1.00 76.75 175 GLN A CA 1
ATOM 1392 C C . GLN A 1 175 ? 19.846 -3.051 -2.880 1.00 76.75 175 GLN A C 1
ATOM 1394 O O . GLN A 1 175 ? 20.375 -4.157 -2.964 1.00 76.75 175 GLN A O 1
ATOM 1399 N N . ASP A 1 176 ? 19.279 -2.631 -1.743 1.00 86.94 176 ASP A N 1
ATOM 1400 C CA . ASP A 1 176 ? 19.049 -3.484 -0.567 1.00 86.94 176 ASP A CA 1
ATOM 1401 C C . ASP A 1 176 ? 17.544 -3.568 -0.234 1.00 86.94 176 ASP A C 1
ATOM 1403 O O . ASP A 1 176 ? 17.073 -2.958 0.738 1.00 86.94 176 ASP A O 1
ATOM 1407 N N . PRO A 1 177 ? 16.747 -4.320 -1.021 1.00 86.69 177 PRO A N 1
ATOM 1408 C CA . PRO A 1 177 ? 15.318 -4.490 -0.759 1.00 86.69 177 PRO A CA 1
ATOM 1409 C C . PRO A 1 177 ? 14.990 -5.047 0.645 1.00 86.69 177 PRO A C 1
ATOM 1411 O O . PRO A 1 177 ? 14.040 -4.559 1.273 1.00 86.69 177 PRO A O 1
ATOM 1414 N N . PRO A 1 178 ? 15.762 -5.990 1.231 1.00 89.31 178 PRO A N 1
ATOM 1415 C CA . PRO A 1 178 ? 15.561 -6.411 2.620 1.00 89.31 178 PRO A CA 1
ATOM 1416 C C . PRO A 1 178 ? 15.764 -5.288 3.650 1.00 89.31 178 PRO A C 1
ATOM 1418 O O . PRO A 1 178 ? 15.006 -5.208 4.630 1.00 89.31 178 PRO A O 1
ATOM 1421 N N . GLY A 1 179 ? 16.766 -4.426 3.453 1.00 89.69 179 GLY A N 1
ATOM 1422 C CA . GLY A 1 179 ? 16.995 -3.229 4.264 1.00 89.69 179 GLY A CA 1
ATOM 1423 C C . GLY A 1 179 ? 15.863 -2.216 4.125 1.00 89.69 179 GLY A C 1
ATOM 1424 O O . GLY A 1 179 ? 15.318 -1.755 5.134 1.00 89.69 179 GLY A O 1
ATOM 1425 N N . MET A 1 180 ? 15.421 -1.960 2.891 1.00 92.25 180 MET A N 1
ATOM 1426 C CA . MET A 1 180 ? 14.279 -1.094 2.588 1.00 92.25 180 MET A CA 1
ATOM 1427 C C . MET A 1 180 ? 13.012 -1.565 3.306 1.00 92.25 180 MET A C 1
ATOM 1429 O O . MET A 1 180 ? 12.373 -0.784 4.014 1.00 92.25 180 MET A O 1
ATOM 1433 N N . ARG A 1 181 ? 12.701 -2.867 3.232 1.00 92.69 181 ARG A N 1
ATOM 1434 C CA . ARG A 1 181 ? 11.579 -3.482 3.958 1.00 92.69 181 ARG A CA 1
ATOM 1435 C C . ARG A 1 181 ? 11.647 -3.203 5.456 1.00 92.69 181 ARG A C 1
ATOM 1437 O O . ARG A 1 181 ? 10.636 -2.872 6.080 1.00 92.69 181 ARG A O 1
ATOM 1444 N N . ARG A 1 182 ? 12.831 -3.351 6.059 1.00 92.12 182 ARG A N 1
ATOM 1445 C CA . ARG A 1 182 ? 13.031 -3.110 7.496 1.00 92.12 182 ARG A CA 1
ATOM 1446 C C . ARG A 1 182 ? 12.770 -1.644 7.849 1.00 92.12 182 ARG A C 1
ATOM 1448 O O . ARG A 1 182 ? 12.079 -1.381 8.833 1.00 92.12 182 ARG A O 1
ATOM 1455 N N . SER A 1 183 ? 13.274 -0.717 7.040 1.00 94.06 183 SER A N 1
ATOM 1456 C CA . SER A 1 183 ? 13.091 0.727 7.223 1.00 94.06 183 SER A CA 1
ATOM 1457 C C . SER A 1 183 ? 11.630 1.151 7.061 1.00 94.06 183 SER A C 1
ATOM 1459 O O . SER A 1 183 ? 11.095 1.834 7.936 1.00 94.06 183 SER A O 1
ATOM 1461 N N . MET A 1 184 ? 10.941 0.671 6.019 1.00 95.00 184 MET A N 1
ATOM 1462 C CA . MET A 1 184 ? 9.507 0.918 5.824 1.00 95.00 184 MET A CA 1
ATOM 1463 C C . MET A 1 184 ? 8.681 0.396 7.003 1.00 95.00 184 MET A C 1
ATOM 1465 O O . MET A 1 184 ? 7.840 1.118 7.532 1.00 95.00 184 MET A O 1
ATOM 1469 N N . ARG A 1 185 ? 8.961 -0.821 7.488 1.00 92.38 185 ARG A N 1
ATOM 1470 C CA . ARG A 1 185 ? 8.281 -1.380 8.669 1.00 92.38 185 ARG A CA 1
ATOM 1471 C C . ARG A 1 185 ? 8.466 -0.504 9.906 1.00 92.38 185 ARG A C 1
ATOM 1473 O O . ARG A 1 185 ? 7.525 -0.313 10.673 1.00 92.38 185 ARG A O 1
ATOM 1480 N N . ASN A 1 186 ? 9.671 0.016 10.121 1.00 92.62 186 ASN A N 1
ATOM 1481 C CA . ASN A 1 186 ? 9.950 0.884 11.261 1.00 92.62 186 ASN A CA 1
ATOM 1482 C C . ASN A 1 186 ? 9.182 2.209 11.165 1.00 92.62 186 ASN A C 1
ATOM 1484 O O . ASN A 1 186 ? 8.689 2.687 12.184 1.00 92.62 186 ASN A O 1
ATOM 1488 N N . LEU A 1 187 ? 9.044 2.783 9.964 1.00 94.81 187 LEU A N 1
ATOM 1489 C CA . LEU A 1 187 ? 8.196 3.959 9.767 1.00 94.81 187 LEU A CA 1
ATOM 1490 C C . LEU A 1 187 ? 6.720 3.642 9.984 1.00 94.81 187 LEU A C 1
ATOM 1492 O O . LEU A 1 187 ? 6.067 4.378 10.715 1.00 94.81 187 LEU A O 1
ATOM 1496 N N . ALA A 1 188 ? 6.213 2.552 9.406 1.00 93.75 188 ALA A N 1
ATOM 1497 C CA . ALA A 1 188 ? 4.825 2.138 9.581 1.00 93.75 188 ALA A CA 1
ATOM 1498 C C . ALA A 1 188 ? 4.479 1.989 11.071 1.00 93.75 188 ALA A C 1
ATOM 1500 O O . ALA A 1 188 ? 3.499 2.553 11.544 1.00 93.75 188 ALA A O 1
ATOM 1501 N N . ARG A 1 189 ? 5.347 1.347 11.861 1.00 91.44 189 ARG A N 1
ATOM 1502 C CA . ARG A 1 189 ? 5.158 1.253 13.319 1.00 91.44 189 ARG A CA 1
ATOM 1503 C C . ARG A 1 189 ? 5.049 2.615 14.009 1.00 91.44 189 ARG A C 1
ATOM 1505 O O . ARG A 1 189 ? 4.281 2.728 14.951 1.00 91.44 189 ARG A O 1
ATOM 1512 N N . ARG A 1 190 ? 5.777 3.641 13.554 1.00 91.88 190 ARG A N 1
ATOM 1513 C CA . ARG A 1 190 ? 5.658 5.003 14.106 1.00 91.88 190 ARG A CA 1
ATOM 1514 C C . ARG A 1 190 ? 4.358 5.675 13.671 1.00 91.88 190 ARG A C 1
ATOM 1516 O O . ARG A 1 190 ? 3.600 6.126 14.516 1.00 91.88 190 ARG A O 1
ATOM 1523 N N . LEU A 1 191 ? 4.078 5.684 12.367 1.00 92.19 191 LEU A N 1
ATOM 1524 C CA . LEU A 1 191 ? 2.905 6.361 11.804 1.00 92.19 191 LEU A CA 1
ATOM 1525 C C . LEU A 1 191 ? 1.583 5.789 12.329 1.00 92.19 191 LEU A C 1
ATOM 1527 O O . LEU A 1 191 ? 0.670 6.547 12.638 1.00 92.19 191 LEU A O 1
ATOM 1531 N N . TYR A 1 192 ? 1.489 4.464 12.433 1.00 87.06 192 TYR A N 1
ATOM 1532 C CA . TYR A 1 192 ? 0.256 3.776 12.816 1.00 87.06 192 TYR A CA 1
ATOM 1533 C C . TYR A 1 192 ? 0.225 3.376 14.300 1.00 87.06 192 TYR A C 1
ATOM 1535 O O . TYR A 1 192 ? -0.853 3.214 14.863 1.00 87.06 192 TYR A O 1
ATOM 1543 N N . GLY A 1 193 ? 1.381 3.265 14.966 1.00 78.38 193 GLY A N 1
ATOM 1544 C CA . GLY A 1 193 ? 1.461 2.972 16.403 1.00 78.38 193 GLY A CA 1
ATOM 1545 C C . GLY A 1 193 ? 1.166 4.177 17.302 1.00 78.38 193 GLY A C 1
ATOM 1546 O O . GLY A 1 193 ? 0.583 4.003 18.371 1.00 78.38 193 GLY A O 1
ATOM 1547 N N . ASP A 1 194 ? 1.490 5.401 16.867 1.00 55.91 194 ASP A N 1
ATOM 1548 C CA . ASP A 1 194 ? 1.189 6.623 17.635 1.00 55.91 194 ASP A CA 1
ATOM 1549 C C . ASP A 1 194 ? -0.304 7.002 17.599 1.00 55.91 194 ASP A C 1
ATOM 1551 O O . ASP A 1 194 ? -0.792 7.698 18.494 1.00 55.91 194 ASP A O 1
ATOM 1555 N N . ALA A 1 195 ? -1.069 6.479 16.633 1.00 51.00 195 ALA A N 1
ATOM 1556 C CA . ALA A 1 195 ? -2.507 6.732 16.511 1.00 51.00 195 ALA A CA 1
ATOM 1557 C C . ALA A 1 195 ? -3.322 6.221 17.721 1.00 51.00 195 ALA A C 1
ATOM 1559 O O . ALA A 1 195 ? -4.411 6.727 17.987 1.00 51.00 195 ALA A O 1
ATOM 1560 N N . GLY A 1 196 ? -2.775 5.284 18.507 1.00 41.09 196 GLY A N 1
ATOM 1561 C CA . GLY A 1 196 ? -3.379 4.810 19.757 1.00 41.09 196 GLY A CA 1
ATOM 1562 C C . GLY A 1 196 ? -3.206 5.742 20.967 1.00 41.09 196 GLY A C 1
ATOM 1563 O O . GLY A 1 196 ? -3.889 5.544 21.969 1.00 41.09 196 GLY A O 1
ATOM 1564 N N . ARG A 1 197 ? -2.327 6.761 20.917 1.00 41.66 197 ARG A N 1
ATOM 1565 C CA . ARG A 1 197 ? -2.081 7.678 22.056 1.00 41.66 197 ARG A CA 1
ATOM 1566 C C . ARG A 1 197 ? -2.922 8.954 22.055 1.00 41.66 197 ARG A C 1
ATOM 1568 O O . ARG A 1 197 ? -3.003 9.598 23.095 1.00 41.66 197 ARG A O 1
ATOM 1575 N N . SER A 1 198 ? -3.558 9.320 20.943 1.00 37.81 198 SER A N 1
ATOM 1576 C CA . SER A 1 198 ? -4.333 10.572 20.842 1.00 37.81 198 SER A CA 1
ATOM 1577 C C . SER A 1 198 ? -5.856 10.398 20.929 1.00 37.81 198 SER A C 1
ATOM 1579 O O . SER A 1 198 ? -6.575 11.384 20.801 1.00 37.81 198 SER A O 1
ATOM 1581 N N . ALA A 1 199 ? -6.360 9.182 21.164 1.00 35.47 199 ALA A N 1
ATOM 1582 C CA . ALA A 1 199 ? -7.796 8.870 21.135 1.00 35.47 199 ALA A CA 1
ATOM 1583 C C . ALA A 1 199 ? -8.422 8.531 22.506 1.00 35.47 199 ALA A C 1
ATOM 1585 O O . ALA A 1 199 ? -9.448 7.858 22.564 1.00 35.47 199 ALA A O 1
ATOM 1586 N N . LEU A 1 200 ? -7.849 9.013 23.612 1.00 32.72 200 LEU A N 1
ATOM 1587 C CA . LEU A 1 200 ? -8.536 9.055 24.906 1.00 32.72 200 LEU A CA 1
ATOM 1588 C C . LEU A 1 200 ? -8.621 10.514 25.367 1.00 32.72 200 LEU A C 1
ATOM 1590 O O . LEU A 1 200 ? -7.598 11.076 25.754 1.00 32.72 200 LEU A O 1
ATOM 1594 N N . PRO A 1 201 ? -9.801 11.161 25.344 1.00 37.84 201 PRO A N 1
ATOM 1595 C CA . PRO A 1 201 ? -10.013 12.279 26.244 1.00 37.84 201 PRO A CA 1
ATOM 1596 C C . PRO A 1 201 ? -9.954 11.720 27.667 1.00 37.84 201 PRO A C 1
ATOM 1598 O O . PRO A 1 201 ? -10.725 10.818 28.006 1.00 37.84 201 PRO A O 1
ATOM 1601 N N . ASP A 1 202 ? -9.041 12.249 28.485 1.00 39.94 202 ASP A N 1
ATOM 1602 C CA . ASP A 1 202 ? -9.072 12.093 29.937 1.00 39.94 202 ASP A CA 1
ATOM 1603 C C . ASP A 1 202 ? -10.447 12.553 30.432 1.00 39.94 202 ASP A C 1
ATOM 1605 O O . ASP A 1 202 ? -10.694 13.726 30.703 1.00 39.94 202 ASP A O 1
ATOM 1609 N N . SER A 1 203 ? -11.375 11.608 30.540 1.00 47.38 203 SER A N 1
ATOM 1610 C CA . SER A 1 203 ? -12.571 11.766 31.351 1.00 47.38 203 SER A CA 1
ATOM 1611 C C . SER A 1 203 ? -12.160 11.488 32.791 1.00 47.38 203 SER A C 1
ATOM 1613 O O . SER A 1 203 ? -12.522 10.465 33.367 1.00 47.38 203 SER A O 1
ATOM 1615 N N . LEU A 1 204 ? -11.355 12.384 33.365 1.00 43.22 204 LEU A N 1
ATOM 1616 C CA . LEU A 1 204 ? -11.236 12.482 34.811 1.00 43.22 204 LEU A CA 1
ATOM 1617 C C . LEU A 1 204 ? -12.342 13.417 35.280 1.00 43.22 204 LEU A C 1
ATOM 1619 O O . LEU A 1 204 ? -12.333 14.622 35.033 1.00 43.22 204 LEU A O 1
ATOM 1623 N N . GLY A 1 205 ? -13.358 12.773 35.851 1.00 36.97 205 GLY A N 1
ATOM 1624 C CA . GLY A 1 205 ? -14.622 13.359 36.244 1.00 36.97 205 GLY A CA 1
ATOM 1625 C C . GLY A 1 205 ? -14.482 14.503 37.239 1.00 36.97 205 GLY A C 1
ATOM 1626 O O . GLY A 1 205 ? -13.622 14.506 38.119 1.00 36.97 205 GLY A O 1
ATOM 1627 N N . GLY A 1 206 ? -15.397 15.457 37.101 1.00 46.03 206 GLY A N 1
ATOM 1628 C CA . GLY A 1 206 ? -15.778 16.324 38.200 1.00 46.03 206 GLY A CA 1
ATOM 1629 C C . GLY A 1 206 ? -16.622 15.549 39.208 1.00 46.03 206 GLY A C 1
ATOM 1630 O O . GLY A 1 206 ? -17.490 14.765 38.823 1.00 46.03 206 GLY A O 1
ATOM 1631 N N . SER A 1 207 ? -16.326 15.746 40.487 1.00 44.72 207 SER A N 1
ATOM 1632 C CA . SER A 1 207 ? -17.155 16.500 41.439 1.00 44.72 207 SER A CA 1
ATOM 1633 C C . SER A 1 207 ? -16.563 16.387 42.836 1.00 44.72 207 SER A C 1
ATOM 1635 O O . SER A 1 207 ? -16.206 15.261 43.240 1.00 44.72 207 SER A O 1
#

Radius of gyration: 23.39 Å; chains: 1; bounding box: 66×58×83 Å